Protein AF-A0A840EYE8-F1 (afdb_monomer_lite)

Foldseek 3Di:
DDDDDDDDDDDDDDDDDDDDDDDPPPPPDDDDPDDDDDDDPVVVVVVVLVVQLVLLLLLLLLLLLEPPVLLLCCLAFNHLVCVVVQHGPLLHDRPVCLCLLGPQNLSSLLVVVSNVCSSVVHRRHLVVSCVVVDCPDPSNNVSSVCSNDPDDDGDDRYNPCNLVSVLVSLVVSVVVVVVVLVVVLVVCVVDDDPVCNVVSVVVSVVVNVSSVSSSVSSNVSSVVD

pLDDT: mean 79.0, std 21.54, range [30.19, 97.88]

Radius of gyration: 27.19 Å; chains: 1; bounding box: 105×46×50 Å

InterPro domains:
  IPR016136 DNA helicase DnaB, N-terminal/DNA primase DnaG, C-terminal [G3DSA:1.10.860.10] (50-210)

Organism: NCBI:txid686429

Secondary structure (DSSP, 8-state):
---------------------------------------S-TTHHHHHHHHHHHHHHHHHHHHHT-TTHHHHHHHHH--HHHHHTTPPPTTS--GGGHHHH-SSHHHHHHHHHHHHHHHTT----HHHHHHHH-TT-TTTHHHHHHHHS--SSSPPTTSTTHHHHHHHHHHHHHHHHHHHHHHHHHHHHHHS-HHHHHHHHHHHHHHHHHHHHHHHHHHHHHTT-

Sequence (225 aa):
MFGTEQTPMVESASTTGDDTPTGIDDASVDLPDTVPADTIDDHDTTDDIDAQIRGELEFLTSLVWAPDTAAAIAALVGDHQHRAAGTAAESRIPLAHLHSFFLYAPHTTVFTTVIELVDEGSPVTPAILAARIGMTDRRLRPTLLAIAAPTGHGPLPGGADVPYLARAIVDAYYRRGYTALLSTMQHALAEADTDDLAGHWRTLTNHQQDAERRRLAIADALARL

Structure (mmCIF, N/CA/C/O backbone):
data_AF-A0A840EYE8-F1
#
_entry.id   AF-A0A840EYE8-F1
#
loop_
_atom_site.group_PDB
_at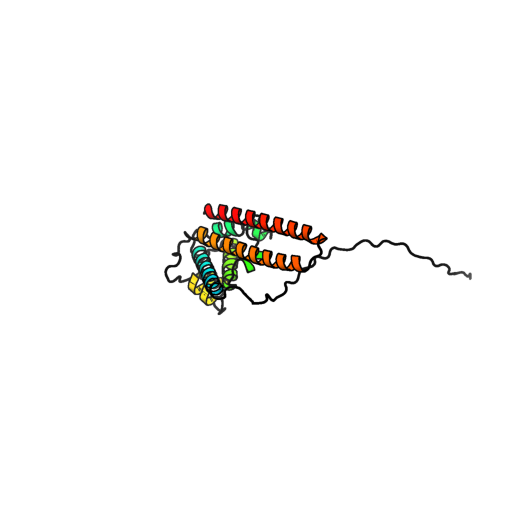om_site.id
_atom_site.type_symbol
_atom_site.label_atom_id
_atom_site.label_alt_id
_atom_site.label_comp_id
_atom_site.label_asym_id
_atom_site.label_entity_id
_atom_site.label_seq_id
_atom_site.pdbx_PDB_ins_code
_atom_site.Cartn_x
_atom_site.Cartn_y
_atom_site.Cartn_z
_atom_site.occupancy
_atom_site.B_iso_or_equiv
_atom_site.auth_seq_id
_atom_site.auth_comp_id
_atom_site.auth_asym_id
_atom_site.auth_atom_id
_atom_site.pdbx_PDB_model_num
ATOM 1 N N . MET A 1 1 ? 87.241 -25.709 17.278 1.00 39.28 1 MET A N 1
ATOM 2 C CA . MET A 1 1 ? 87.571 -26.305 15.969 1.00 39.28 1 MET A CA 1
ATOM 3 C C . MET A 1 1 ? 86.893 -25.424 14.933 1.00 39.28 1 MET A C 1
ATOM 5 O O . MET A 1 1 ? 85.675 -25.326 14.966 1.00 39.28 1 MET A O 1
ATOM 9 N N . PHE A 1 2 ? 87.677 -24.652 14.183 1.00 39.00 2 PHE A N 1
ATOM 10 C CA . PHE A 1 2 ? 87.209 -23.731 13.142 1.00 39.00 2 PHE A CA 1
ATOM 11 C C . PHE A 1 2 ? 86.946 -24.485 11.829 1.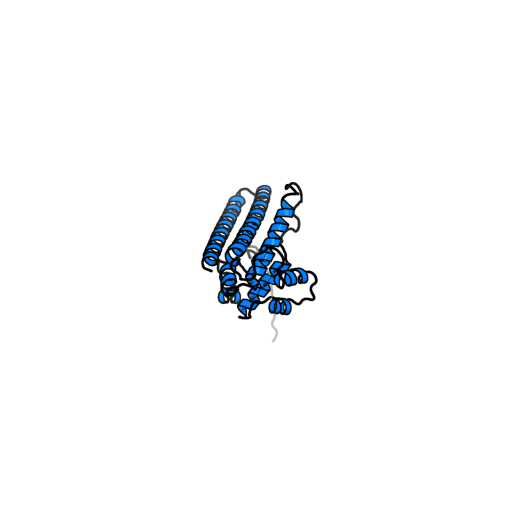00 39.00 2 PHE A C 1
ATOM 13 O O . PHE A 1 2 ? 87.679 -25.422 11.521 1.00 39.00 2 PHE A O 1
ATOM 20 N N . GLY A 1 3 ? 85.968 -24.008 11.059 1.00 35.28 3 GLY A N 1
ATOM 21 C CA . GLY A 1 3 ? 85.844 -24.177 9.604 1.00 35.28 3 GLY A CA 1
ATOM 22 C C . GLY A 1 3 ? 84.529 -23.524 9.143 1.00 35.28 3 GLY A C 1
ATOM 23 O O . GLY A 1 3 ? 83.483 -23.943 9.625 1.00 35.28 3 GLY A O 1
ATOM 24 N N . THR A 1 4 ? 84.495 -22.340 8.506 1.00 38.84 4 THR A N 1
ATOM 25 C CA . THR A 1 4 ? 84.747 -22.038 7.066 1.00 38.84 4 THR A CA 1
ATOM 26 C C . THR A 1 4 ? 83.992 -23.003 6.147 1.00 38.84 4 THR A C 1
ATOM 28 O O . THR A 1 4 ? 84.134 -24.205 6.313 1.00 38.84 4 THR A O 1
ATOM 31 N N . GLU A 1 5 ? 83.202 -22.624 5.145 1.00 36.88 5 GLU A N 1
ATOM 32 C CA . GLU A 1 5 ? 82.975 -21.387 4.386 1.00 36.88 5 GLU A CA 1
ATOM 33 C C . GLU A 1 5 ? 81.815 -21.679 3.389 1.00 36.88 5 GLU A C 1
ATOM 35 O O . GLU A 1 5 ? 81.366 -22.819 3.293 1.00 36.88 5 GLU A O 1
ATOM 40 N N . GLN A 1 6 ? 81.447 -20.667 2.590 1.00 39.66 6 GLN A N 1
ATOM 41 C CA . GLN A 1 6 ? 80.750 -20.707 1.284 1.00 39.66 6 GLN A CA 1
ATOM 42 C C . GLN A 1 6 ? 79.241 -20.422 1.230 1.00 39.66 6 GLN A C 1
ATOM 44 O O . GLN A 1 6 ? 78.388 -21.301 1.291 1.00 39.66 6 GLN A O 1
ATOM 49 N N . THR A 1 7 ? 78.954 -19.155 0.921 1.00 43.16 7 THR A N 1
ATOM 50 C CA . THR A 1 7 ? 77.926 -18.749 -0.053 1.00 43.16 7 THR A CA 1
ATOM 51 C C . THR A 1 7 ? 78.528 -18.845 -1.467 1.00 43.16 7 THR A C 1
ATOM 53 O O . THR A 1 7 ? 79.733 -18.617 -1.614 1.00 43.16 7 THR A O 1
ATOM 56 N N . PRO A 1 8 ? 77.725 -19.103 -2.518 1.00 53.53 8 PRO A N 1
ATOM 57 C CA . PRO A 1 8 ? 77.512 -18.009 -3.476 1.00 53.53 8 PRO A CA 1
ATOM 58 C C . PRO A 1 8 ? 76.088 -17.916 -4.067 1.00 53.53 8 PRO A C 1
ATOM 60 O O . PRO A 1 8 ? 75.365 -18.899 -4.197 1.00 53.53 8 PRO A O 1
ATOM 63 N N . MET A 1 9 ? 75.732 -16.685 -4.451 1.00 36.59 9 MET A N 1
ATOM 64 C CA . MET A 1 9 ? 74.683 -16.323 -5.417 1.00 36.59 9 MET A CA 1
ATOM 65 C C . MET A 1 9 ? 74.998 -16.873 -6.815 1.00 36.59 9 MET A C 1
ATOM 67 O O . MET A 1 9 ? 76.158 -16.751 -7.186 1.00 36.59 9 MET A O 1
ATOM 71 N N . VAL A 1 10 ? 73.988 -17.339 -7.572 1.00 39.38 10 VAL A N 1
ATOM 72 C CA . VAL A 1 10 ? 73.506 -16.971 -8.948 1.00 39.38 10 VAL A CA 1
ATOM 73 C C . VAL A 1 10 ? 72.147 -17.727 -9.086 1.00 39.38 10 VAL A C 1
ATOM 75 O O . VAL A 1 10 ? 72.005 -18.768 -8.459 1.00 39.38 10 VAL A O 1
ATOM 78 N N . GLU A 1 11 ? 71.043 -17.312 -9.718 1.00 34.34 11 GLU A N 1
ATOM 79 C CA . GLU A 1 11 ? 70.834 -16.845 -11.091 1.00 34.34 11 GLU A CA 1
ATOM 80 C C . GLU A 1 11 ? 69.353 -16.444 -11.288 1.00 34.34 11 GLU A C 1
ATOM 82 O O . GLU A 1 11 ? 68.450 -17.026 -10.687 1.00 34.34 11 GLU A O 1
ATOM 87 N N . SER A 1 12 ? 69.119 -15.448 -12.140 1.00 40.91 12 SER A N 1
ATOM 88 C CA . SER A 1 12 ? 67.813 -14.925 -12.559 1.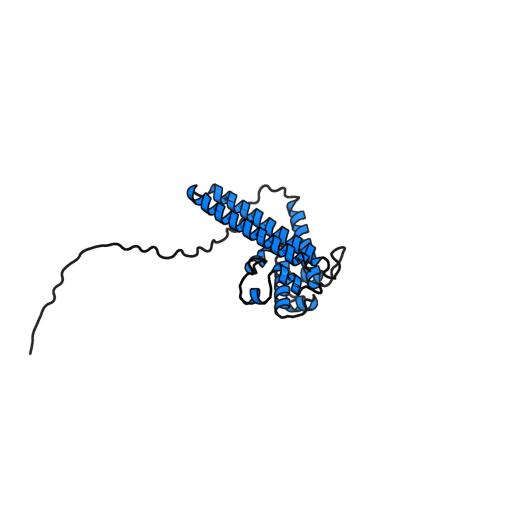00 40.91 12 SER A CA 1
ATOM 89 C C . SER A 1 12 ? 67.210 -15.717 -13.729 1.00 40.91 12 SER A C 1
ATOM 91 O O . SER A 1 12 ? 67.951 -16.050 -14.643 1.00 40.91 12 SER A O 1
ATOM 93 N N . ALA A 1 13 ? 65.879 -15.886 -13.772 1.00 34.44 13 ALA A N 1
ATOM 94 C CA . ALA A 1 13 ? 65.000 -15.840 -14.969 1.00 34.44 13 ALA A CA 1
ATOM 95 C C . ALA A 1 13 ? 63.569 -16.263 -14.554 1.00 34.44 13 ALA A C 1
ATOM 97 O O . ALA A 1 13 ? 63.388 -17.310 -13.951 1.00 34.44 13 ALA A O 1
ATOM 98 N N . SER A 1 14 ? 62.561 -15.391 -14.631 1.00 31.44 14 SER A N 1
ATOM 99 C CA . SER A 1 14 ? 61.724 -15.051 -15.799 1.00 31.44 14 SER A CA 1
ATOM 100 C C . SER A 1 14 ? 60.419 -15.869 -15.874 1.00 31.44 14 SER A C 1
ATOM 102 O O . SER A 1 14 ? 60.420 -17.041 -16.217 1.00 31.44 14 SER A O 1
ATOM 104 N N . THR A 1 15 ? 59.323 -15.165 -15.574 1.00 34.53 15 THR A N 1
ATOM 105 C CA . THR A 1 15 ? 58.018 -15.124 -16.266 1.00 34.53 15 THR A CA 1
ATOM 106 C C . THR A 1 15 ? 57.348 -16.423 -16.728 1.00 34.53 15 THR A C 1
ATOM 108 O O . THR A 1 15 ? 57.755 -17.006 -17.724 1.00 34.53 15 THR A O 1
ATOM 111 N N . THR A 1 16 ? 56.205 -16.749 -16.114 1.00 33.75 16 THR A N 1
ATOM 112 C CA . THR A 1 16 ? 54.948 -17.277 -16.710 1.00 33.75 16 THR A CA 1
ATOM 113 C C . THR A 1 16 ? 53.907 -17.136 -15.580 1.00 33.75 16 THR A C 1
ATOM 115 O O . THR A 1 16 ? 54.130 -17.679 -14.509 1.00 33.75 16 THR A O 1
ATOM 118 N N . GLY A 1 17 ? 52.914 -16.245 -15.619 1.00 38.78 17 GLY A N 1
ATOM 119 C CA . GLY A 1 17 ? 51.799 -16.234 -16.560 1.00 38.78 17 GLY A CA 1
ATOM 120 C C . GLY A 1 17 ? 50.638 -17.026 -15.948 1.00 38.78 17 GLY A C 1
ATOM 121 O O . GLY A 1 17 ? 50.494 -18.193 -16.287 1.00 38.78 17 GLY A O 1
ATOM 122 N N . ASP A 1 18 ? 49.877 -16.420 -15.030 1.00 31.56 18 ASP A N 1
ATOM 123 C CA . ASP A 1 18 ? 48.600 -16.961 -14.535 1.00 31.56 18 ASP A CA 1
ATOM 124 C C . ASP A 1 18 ? 47.723 -15.813 -13.994 1.00 31.56 18 ASP A C 1
ATOM 126 O O . ASP A 1 18 ? 47.670 -15.547 -12.795 1.00 31.56 18 ASP A O 1
ATOM 130 N N . ASP A 1 19 ? 47.102 -15.060 -14.909 1.00 36.41 19 ASP A N 1
ATOM 131 C CA . ASP A 1 19 ? 46.046 -14.100 -14.574 1.00 36.41 19 ASP A CA 1
ATOM 132 C C . ASP A 1 19 ? 44.722 -14.864 -14.464 1.00 36.41 19 ASP A C 1
ATOM 134 O O . ASP A 1 19 ? 44.027 -15.124 -15.448 1.00 36.41 19 ASP A O 1
ATOM 138 N N . THR A 1 20 ? 44.377 -15.247 -13.239 1.00 39.25 20 THR A N 1
ATOM 139 C CA . THR A 1 20 ? 43.030 -15.698 -12.885 1.00 39.25 20 THR A CA 1
ATOM 140 C C . THR A 1 20 ? 42.120 -14.463 -12.783 1.00 39.25 20 THR A C 1
ATOM 142 O O . THR A 1 20 ? 42.462 -13.542 -12.038 1.00 39.25 20 THR A O 1
ATOM 145 N N . PRO A 1 21 ? 40.963 -14.385 -13.471 1.00 38.28 21 PRO A N 1
ATOM 146 C CA . PRO A 1 21 ? 40.071 -13.244 -13.317 1.00 38.28 21 PRO A CA 1
ATOM 147 C C . PRO A 1 21 ? 39.360 -13.338 -11.964 1.00 38.28 21 PRO A C 1
ATOM 149 O O . PRO A 1 21 ? 38.464 -14.154 -11.744 1.00 38.28 21 PRO A O 1
ATOM 152 N N . THR A 1 22 ? 39.820 -12.502 -11.040 1.00 38.34 22 THR A N 1
ATOM 153 C CA . THR A 1 22 ? 39.196 -12.215 -9.751 1.00 38.34 22 THR A CA 1
ATOM 154 C C . THR A 1 22 ? 37.829 -11.570 -9.963 1.00 38.34 22 THR A C 1
ATOM 156 O O . THR A 1 22 ? 37.721 -10.624 -10.733 1.00 38.34 22 THR A O 1
ATOM 159 N N . GLY A 1 23 ? 36.826 -12.078 -9.244 1.00 30.59 23 GLY A N 1
ATOM 160 C CA . GLY A 1 23 ? 35.706 -11.313 -8.690 1.00 30.59 23 GLY A CA 1
ATOM 161 C C . GLY A 1 23 ? 34.919 -10.430 -9.655 1.00 30.59 23 GLY A C 1
ATOM 162 O O . GLY A 1 23 ? 35.293 -9.293 -9.916 1.00 30.59 23 GLY A O 1
ATOM 163 N N . ILE A 1 24 ? 33.748 -10.909 -10.079 1.00 38.00 24 ILE A N 1
ATOM 164 C CA . ILE A 1 24 ? 32.654 -10.009 -10.447 1.00 38.00 24 ILE A CA 1
ATOM 165 C C . ILE A 1 24 ? 32.221 -9.346 -9.138 1.00 38.00 24 ILE A C 1
ATOM 167 O O . ILE A 1 24 ? 31.454 -9.925 -8.368 1.00 38.00 24 ILE A O 1
ATOM 171 N N . ASP A 1 25 ? 32.814 -8.190 -8.853 1.00 34.59 25 ASP A N 1
ATOM 172 C CA . ASP A 1 25 ? 32.338 -7.290 -7.819 1.00 34.59 25 ASP A CA 1
ATOM 173 C C . ASP A 1 25 ? 30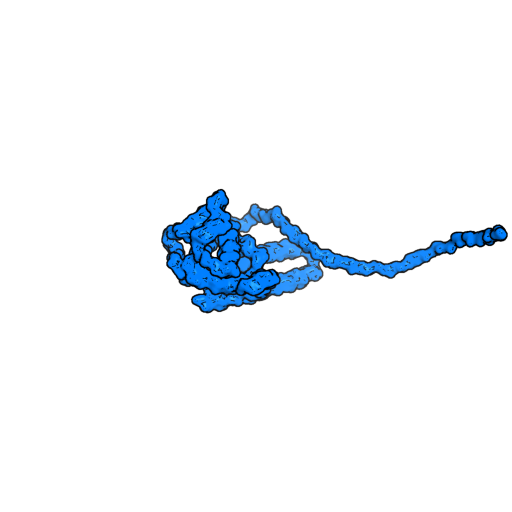.931 -6.825 -8.202 1.00 34.59 25 ASP A C 1
ATOM 175 O O . ASP A 1 25 ? 30.668 -6.347 -9.308 1.00 34.59 25 ASP A O 1
ATOM 179 N N . ASP A 1 26 ? 30.034 -7.033 -7.248 1.00 40.00 26 ASP A N 1
ATOM 180 C CA . ASP A 1 26 ? 28.665 -6.557 -7.177 1.00 40.00 26 ASP A CA 1
ATOM 181 C C . ASP A 1 26 ? 28.669 -5.023 -7.265 1.00 40.00 26 ASP A C 1
ATOM 183 O O . ASP A 1 26 ? 28.793 -4.305 -6.269 1.00 40.00 26 ASP A O 1
ATOM 187 N N . ALA A 1 27 ? 28.632 -4.506 -8.493 1.00 37.38 27 ALA A N 1
ATOM 188 C CA . ALA A 1 27 ? 28.481 -3.088 -8.750 1.00 37.38 27 ALA A CA 1
ATOM 189 C C . ALA A 1 27 ? 27.046 -2.686 -8.392 1.00 37.38 27 ALA A C 1
ATOM 191 O O . ALA A 1 27 ? 26.138 -2.709 -9.221 1.00 37.38 27 ALA A O 1
ATOM 192 N N . SER A 1 28 ? 26.869 -2.307 -7.127 1.00 36.16 28 SER A N 1
ATOM 193 C CA . SER A 1 28 ? 25.812 -1.419 -6.656 1.00 36.16 28 SER A CA 1
ATOM 194 C C . SER A 1 28 ? 25.720 -0.220 -7.605 1.00 36.16 28 SER A C 1
ATOM 196 O O . SER A 1 28 ? 26.536 0.699 -7.533 1.00 36.16 28 SER A O 1
ATOM 198 N N . VAL A 1 29 ? 24.755 -0.251 -8.523 1.00 33.34 29 VAL A N 1
ATOM 199 C CA . VAL A 1 29 ? 24.480 0.858 -9.439 1.00 33.34 29 VAL A CA 1
ATOM 200 C C . VAL A 1 29 ? 23.867 1.992 -8.624 1.00 33.34 29 VAL A C 1
ATOM 202 O O . VAL A 1 29 ? 22.727 1.909 -8.171 1.00 33.34 29 VAL A O 1
ATOM 205 N N . ASP A 1 30 ? 24.669 3.031 -8.417 1.00 30.19 30 ASP A N 1
ATOM 206 C CA . ASP A 1 30 ? 24.270 4.301 -7.822 1.00 30.19 30 ASP A CA 1
ATOM 207 C C . ASP A 1 30 ? 23.285 4.998 -8.779 1.00 30.19 30 ASP A C 1
ATOM 209 O O . ASP A 1 30 ? 23.588 5.219 -9.955 1.00 30.19 30 ASP A O 1
ATOM 213 N N . LEU A 1 31 ? 22.067 5.267 -8.304 1.00 36.28 31 LEU A N 1
ATOM 214 C CA . LEU A 1 31 ? 21.004 5.902 -9.087 1.00 36.28 31 LEU A CA 1
ATOM 215 C C . LEU A 1 31 ? 21.368 7.378 -9.333 1.00 36.28 31 LEU A C 1
ATOM 217 O O . LEU A 1 31 ? 21.550 8.109 -8.357 1.00 36.28 31 LEU A O 1
ATOM 221 N N . PRO A 1 32 ? 21.419 7.874 -10.584 1.00 33.81 32 PRO A N 1
ATOM 222 C CA . PRO A 1 32 ? 21.540 9.304 -10.815 1.00 33.81 32 PRO A CA 1
ATOM 223 C C . PRO A 1 32 ? 20.240 10.018 -10.424 1.00 33.81 32 PRO A C 1
ATOM 225 O O . PRO A 1 32 ? 19.183 9.865 -11.038 1.00 33.81 32 PRO A O 1
ATOM 228 N N . ASP A 1 33 ? 20.361 10.827 -9.378 1.00 40.25 33 ASP A N 1
ATOM 229 C CA . ASP A 1 33 ? 19.411 11.837 -8.932 1.00 40.25 33 ASP A CA 1
ATOM 230 C C . ASP A 1 33 ? 19.381 12.971 -9.969 1.00 40.25 33 ASP A C 1
ATOM 232 O O . ASP A 1 33 ? 20.193 13.887 -9.887 1.00 40.25 33 ASP A O 1
ATOM 236 N N . THR A 1 34 ? 18.572 12.850 -11.032 1.00 35.72 34 THR A N 1
ATOM 237 C CA . THR A 1 34 ? 17.920 13.953 -11.785 1.00 35.72 34 THR A CA 1
ATOM 238 C C . THR A 1 34 ? 17.317 13.465 -13.109 1.00 35.72 34 THR A C 1
ATOM 240 O O . THR A 1 34 ? 18.015 13.000 -14.005 1.00 35.72 34 THR A O 1
ATOM 243 N N . VAL A 1 35 ? 16.002 13.648 -13.268 1.00 36.75 35 VAL A N 1
ATOM 244 C CA . VAL A 1 35 ? 15.304 13.558 -14.563 1.00 36.75 35 VAL A CA 1
ATOM 245 C C . VAL A 1 35 ? 15.201 14.979 -15.143 1.00 36.75 35 VAL A C 1
ATOM 247 O O . VAL A 1 35 ? 14.789 15.880 -14.405 1.00 36.75 35 VAL A O 1
ATOM 250 N N . PRO A 1 36 ? 15.543 15.232 -16.423 1.00 34.88 36 PRO A N 1
ATOM 251 C CA . PRO A 1 36 ? 15.299 16.525 -17.049 1.00 34.88 36 PRO A CA 1
ATOM 252 C C . PRO A 1 36 ? 13.795 16.727 -17.245 1.00 34.88 36 PRO A C 1
ATOM 254 O O . PRO A 1 36 ? 13.130 15.949 -17.927 1.00 34.88 36 PRO A O 1
ATOM 257 N N . ALA A 1 37 ? 13.275 17.793 -16.644 1.00 44.94 37 ALA A N 1
ATOM 258 C CA . ALA A 1 37 ? 11.937 18.293 -16.893 1.00 44.94 37 ALA A CA 1
ATOM 259 C C . ALA A 1 37 ? 11.907 18.984 -18.258 1.00 44.94 37 ALA A C 1
ATOM 261 O O . ALA A 1 37 ? 12.260 20.156 -18.346 1.00 44.94 37 ALA A O 1
ATOM 262 N N . ASP A 1 38 ? 11.502 18.284 -19.317 1.00 38.03 38 ASP A N 1
ATOM 263 C CA . ASP A 1 38 ? 10.785 18.978 -20.382 1.00 38.03 38 ASP A CA 1
ATOM 264 C C . ASP A 1 38 ? 9.918 18.042 -21.233 1.00 38.03 38 ASP A C 1
ATOM 266 O O . ASP A 1 38 ? 10.365 17.004 -21.718 1.00 38.03 38 ASP A O 1
ATOM 270 N N . THR A 1 39 ? 8.688 18.502 -21.464 1.00 41.44 39 THR A N 1
ATOM 271 C CA . THR A 1 39 ? 7.645 17.974 -22.363 1.00 41.44 39 THR A CA 1
ATOM 272 C C . THR A 1 39 ? 6.853 16.730 -21.915 1.00 41.44 39 THR A C 1
ATOM 274 O O . THR A 1 39 ? 6.810 15.709 -22.601 1.00 41.44 39 THR A O 1
ATOM 277 N N . ILE A 1 40 ? 6.105 16.859 -20.817 1.00 43.47 40 ILE A N 1
ATOM 278 C CA . ILE A 1 40 ? 4.830 16.145 -20.607 1.00 43.47 40 ILE A CA 1
ATOM 279 C C . ILE A 1 40 ? 3.773 17.227 -20.350 1.00 43.47 40 ILE A C 1
ATOM 281 O O . ILE A 1 40 ? 4.085 18.223 -19.708 1.00 43.47 40 ILE A O 1
ATOM 285 N N . ASP A 1 41 ? 2.572 17.071 -20.907 1.00 39.03 41 ASP A N 1
ATOM 286 C CA . ASP A 1 41 ? 1.423 17.967 -20.720 1.00 39.03 41 ASP A CA 1
ATOM 287 C C . ASP A 1 41 ? 1.202 18.265 -19.220 1.00 39.03 41 ASP A C 1
ATOM 289 O O . ASP A 1 41 ? 0.737 17.419 -18.458 1.00 39.03 41 ASP A O 1
ATOM 293 N N . ASP A 1 42 ? 1.642 19.444 -18.774 1.00 46.00 42 ASP A N 1
ATOM 294 C CA . ASP A 1 42 ? 1.942 19.751 -17.363 1.00 46.00 42 ASP A CA 1
ATOM 295 C C . ASP A 1 42 ? 0.676 19.986 -16.510 1.00 46.00 42 ASP A C 1
ATOM 297 O O . ASP A 1 42 ? 0.733 20.112 -15.287 1.00 46.00 42 ASP A O 1
ATOM 301 N N . HIS A 1 43 ? -0.500 20.041 -17.149 1.00 41.59 43 HIS A N 1
ATOM 302 C CA . HIS A 1 43 ? -1.785 20.204 -16.463 1.00 41.59 43 HIS A CA 1
ATOM 303 C C . HIS A 1 43 ? -2.489 18.890 -16.108 1.00 41.59 43 HIS A C 1
ATOM 305 O O . HIS A 1 43 ? -3.263 18.895 -15.157 1.00 41.59 43 HIS A O 1
ATOM 311 N N . ASP A 1 44 ? -2.192 17.775 -16.782 1.00 52.44 44 ASP A N 1
ATOM 312 C CA . ASP A 1 44 ? -2.824 16.471 -16.496 1.00 52.44 44 ASP A CA 1
ATOM 313 C C . ASP A 1 44 ? -2.040 15.678 -15.425 1.00 52.44 44 ASP A C 1
ATOM 315 O O . ASP A 1 44 ? -2.586 14.870 -14.680 1.00 52.44 44 ASP A O 1
ATOM 319 N N . THR A 1 45 ? -0.740 15.956 -15.272 1.00 67.12 45 THR A N 1
ATOM 320 C CA . THR A 1 45 ? 0.160 15.208 -14.375 1.00 67.12 45 THR A CA 1
ATOM 321 C C . THR A 1 45 ? -0.043 15.521 -12.893 1.00 67.12 45 THR A C 1
ATOM 323 O O . THR A 1 45 ? 0.073 14.624 -12.056 1.00 67.12 45 THR A O 1
ATOM 326 N N . THR A 1 46 ? -0.336 16.777 -12.542 1.00 73.38 46 THR A N 1
ATOM 327 C CA . THR A 1 46 ? -0.501 17.187 -11.135 1.00 73.38 46 THR A CA 1
ATOM 328 C C . THR A 1 46 ? -1.827 16.682 -10.567 1.00 73.38 46 THR A C 1
ATOM 330 O O . THR A 1 46 ? -1.850 16.145 -9.459 1.00 73.38 46 THR A O 1
ATOM 333 N N . ASP A 1 47 ? -2.907 16.765 -11.349 1.00 83.31 47 ASP A N 1
ATOM 334 C CA . ASP A 1 47 ? -4.222 16.246 -10.960 1.00 83.31 47 ASP A CA 1
ATOM 335 C C . ASP A 1 47 ? -4.201 14.715 -10.809 1.00 83.31 47 ASP A C 1
ATOM 337 O O . ASP A 1 47 ? -4.779 14.181 -9.857 1.00 83.31 47 ASP A O 1
ATOM 341 N N . ASP A 1 48 ? -3.465 14.007 -11.673 1.00 86.06 48 ASP A N 1
ATOM 342 C CA . ASP A 1 48 ? -3.246 12.561 -11.567 1.00 86.06 48 ASP A CA 1
ATOM 343 C C . ASP A 1 48 ? -2.442 12.172 -10.316 1.00 86.06 48 ASP A C 1
ATOM 345 O O . ASP A 1 48 ? -2.780 11.198 -9.631 1.00 86.06 48 ASP A O 1
ATOM 349 N N . ILE A 1 49 ? -1.392 12.933 -9.977 1.00 89.25 49 ILE A N 1
ATOM 350 C CA . ILE A 1 49 ? -0.609 12.717 -8.751 1.00 89.25 49 ILE A CA 1
ATOM 351 C C . ILE A 1 49 ? -1.488 12.943 -7.518 1.00 89.25 49 ILE A C 1
ATOM 353 O O . ILE A 1 49 ? -1.509 12.099 -6.619 1.00 89.25 49 ILE A O 1
ATOM 357 N N . ASP A 1 50 ? -2.251 14.033 -7.479 1.00 91.62 50 ASP A N 1
ATOM 358 C CA . ASP A 1 50 ? -3.142 14.341 -6.360 1.00 91.62 50 ASP A CA 1
ATOM 359 C C . ASP A 1 50 ? -4.267 13.306 -6.218 1.00 91.62 50 ASP A C 1
ATOM 361 O O . ASP A 1 50 ? -4.617 12.909 -5.099 1.00 91.62 50 ASP A O 1
ATOM 365 N N . ALA A 1 51 ? -4.818 12.821 -7.334 1.00 91.12 51 ALA A N 1
ATOM 366 C CA . ALA A 1 51 ? -5.798 11.740 -7.344 1.00 91.12 51 ALA A CA 1
ATOM 367 C C . ALA A 1 51 ? -5.199 10.429 -6.814 1.00 91.12 51 ALA A C 1
ATOM 369 O O . ALA A 1 51 ? -5.827 9.754 -5.993 1.00 91.12 51 ALA A O 1
ATOM 370 N N . GLN A 1 52 ? -3.972 10.092 -7.214 1.00 92.88 52 GLN A N 1
ATOM 371 C CA . GLN A 1 52 ? -3.265 8.912 -6.724 1.00 92.88 52 GLN A CA 1
ATOM 372 C C . GLN A 1 52 ? -2.968 9.014 -5.222 1.00 92.88 52 GLN A C 1
ATOM 374 O O . GLN A 1 52 ? -3.246 8.069 -4.485 1.00 92.88 52 GLN A O 1
ATOM 379 N N . ILE A 1 53 ? -2.462 10.154 -4.739 1.00 94.62 53 ILE A N 1
ATOM 380 C CA . ILE A 1 53 ? -2.199 10.382 -3.308 1.00 94.62 53 ILE A CA 1
ATOM 381 C C . ILE A 1 53 ? -3.499 10.275 -2.501 1.00 94.62 53 ILE A C 1
ATOM 383 O O . ILE A 1 53 ? -3.516 9.687 -1.417 1.00 94.62 53 ILE A O 1
ATOM 387 N N . ARG A 1 54 ? -4.613 10.790 -3.029 1.00 93.19 54 ARG A N 1
ATOM 388 C CA . ARG A 1 54 ? -5.930 10.623 -2.405 1.00 93.19 54 ARG A CA 1
ATOM 389 C C . ARG A 1 54 ? -6.337 9.151 -2.335 1.00 93.19 54 ARG A C 1
ATOM 391 O O . ARG A 1 54 ? -6.723 8.695 -1.262 1.00 93.19 54 ARG A O 1
ATOM 398 N N . GLY A 1 55 ? -6.181 8.403 -3.427 1.00 93.56 55 GLY A N 1
ATOM 399 C CA . GLY A 1 55 ? -6.464 6.966 -3.468 1.00 93.56 55 GLY A CA 1
ATOM 400 C C . GLY A 1 55 ? -5.614 6.155 -2.483 1.00 93.56 55 GLY A C 1
ATOM 401 O O . GLY A 1 55 ? -6.109 5.223 -1.852 1.00 93.56 55 GLY A O 1
ATOM 402 N N . GLU A 1 56 ? -4.351 6.536 -2.277 1.00 96.00 56 GLU A N 1
ATOM 403 C CA . GLU A 1 56 ? -3.486 5.928 -1.260 1.00 96.00 56 GLU A CA 1
ATOM 404 C C . GLU A 1 56 ? -4.018 6.151 0.160 1.00 96.00 56 GLU A C 1
ATOM 406 O O . GLU A 1 56 ? -4.056 5.217 0.963 1.00 96.00 56 GLU A O 1
ATOM 411 N N . LEU A 1 57 ? -4.468 7.368 0.470 1.00 94.81 57 LEU A N 1
ATOM 412 C CA . LEU A 1 57 ? -5.057 7.679 1.770 1.00 94.81 57 LEU A CA 1
ATOM 413 C C . LEU A 1 57 ? -6.375 6.925 1.992 1.00 94.81 57 LEU A C 1
ATOM 415 O O . LEU A 1 57 ? -6.617 6.413 3.087 1.00 94.81 57 LEU A O 1
ATOM 419 N N . GLU A 1 58 ? -7.216 6.835 0.963 1.00 93.94 58 GLU A N 1
ATOM 420 C CA . GLU A 1 58 ? -8.465 6.069 0.988 1.00 93.94 58 GLU A CA 1
ATOM 421 C C . GLU A 1 58 ? -8.200 4.582 1.236 1.00 93.94 58 GLU A C 1
ATOM 423 O O . GLU A 1 58 ? -8.841 3.976 2.099 1.00 93.94 58 GLU A O 1
ATOM 428 N N . PHE A 1 59 ? -7.202 4.010 0.553 1.00 95.31 59 PHE A N 1
ATOM 429 C CA . PHE A 1 59 ? -6.745 2.643 0.786 1.00 95.31 59 PHE A CA 1
ATOM 430 C C . PHE A 1 59 ? -6.302 2.435 2.237 1.00 95.31 59 PHE A C 1
ATOM 432 O O . PHE A 1 59 ? -6.802 1.528 2.901 1.00 95.31 59 PHE A O 1
ATOM 439 N N . LEU A 1 60 ? -5.399 3.277 2.751 1.00 95.81 60 LEU A N 1
ATOM 440 C CA . LEU A 1 60 ? -4.888 3.147 4.118 1.00 95.81 60 LEU A CA 1
ATOM 441 C C . LEU A 1 60 ? -5.988 3.308 5.165 1.00 95.81 60 LEU A C 1
ATOM 443 O O . LEU A 1 60 ? -6.017 2.572 6.149 1.00 95.81 60 LEU A O 1
ATOM 447 N N . THR A 1 61 ? -6.914 4.237 4.940 1.00 94.19 61 THR A N 1
ATOM 448 C CA . THR A 1 61 ? -8.080 4.420 5.805 1.00 94.19 61 THR A CA 1
ATOM 449 C C . THR A 1 61 ? -8.930 3.154 5.813 1.00 94.19 61 THR A C 1
ATOM 451 O O . THR A 1 61 ? -9.192 2.600 6.877 1.00 94.19 61 THR A O 1
ATOM 454 N N . SER A 1 62 ? -9.307 2.646 4.638 1.00 93.69 62 SER A N 1
ATOM 455 C CA . SER A 1 62 ? -10.111 1.426 4.521 1.00 93.69 62 SER A CA 1
ATOM 456 C C . SER A 1 62 ? -9.418 0.227 5.181 1.00 93.69 62 SER A C 1
ATOM 458 O O . SER A 1 62 ? -10.042 -0.501 5.949 1.00 93.69 62 SER A O 1
ATOM 460 N N . LEU A 1 63 ? -8.105 0.084 4.977 1.00 95.44 63 LEU A N 1
ATOM 461 C CA . LEU A 1 63 ? -7.282 -0.985 5.541 1.00 95.44 63 LEU A CA 1
ATOM 462 C C . LEU A 1 63 ? -7.223 -0.954 7.074 1.00 95.44 63 LEU A C 1
ATOM 464 O O . LEU A 1 63 ? -7.319 -2.005 7.705 1.00 95.44 63 LEU A O 1
ATOM 468 N N . VAL A 1 64 ? -7.056 0.228 7.675 1.00 95.31 64 VAL A N 1
ATOM 469 C CA . VAL A 1 64 ? -6.972 0.396 9.138 1.00 95.31 64 VAL A CA 1
ATOM 470 C C . VAL A 1 64 ? -8.313 0.128 9.822 1.00 95.31 64 VAL A C 1
ATOM 472 O O . VAL A 1 64 ? -8.339 -0.297 10.972 1.00 95.31 64 VAL A O 1
ATOM 475 N N . TRP A 1 65 ? -9.425 0.370 9.129 1.00 92.56 65 TRP A N 1
ATOM 476 C CA . TRP A 1 65 ? -10.773 0.121 9.646 1.00 92.56 65 TRP A CA 1
ATOM 477 C C . TRP A 1 65 ? -11.341 -1.250 9.244 1.00 92.56 65 TRP A C 1
ATOM 479 O O . TRP A 1 65 ? -12.476 -1.564 9.610 1.00 92.56 65 TRP A O 1
ATOM 489 N N . ALA A 1 66 ? -10.592 -2.060 8.493 1.00 92.00 66 ALA A N 1
ATOM 490 C CA . ALA A 1 66 ? -11.040 -3.371 8.047 1.00 92.00 66 ALA A CA 1
ATOM 491 C C . ALA A 1 66 ? -10.971 -4.416 9.175 1.00 92.00 66 ALA A C 1
ATOM 493 O O . ALA A 1 66 ? -10.009 -4.434 9.941 1.00 92.00 66 ALA A O 1
ATOM 494 N N . PRO A 1 67 ? -11.941 -5.342 9.263 1.00 89.38 67 PRO A N 1
ATOM 495 C CA . PRO A 1 67 ? -11.838 -6.477 10.180 1.00 89.38 67 PRO A CA 1
ATOM 496 C C . PRO A 1 67 ? -10.739 -7.468 9.756 1.00 89.38 67 PRO A C 1
ATOM 498 O O . PRO A 1 67 ? -10.090 -8.069 10.609 1.00 89.38 67 PRO A O 1
ATOM 501 N N . ASP A 1 68 ? -10.486 -7.587 8.450 1.00 90.88 68 ASP A N 1
ATOM 502 C CA . ASP A 1 68 ? -9.579 -8.579 7.862 1.00 90.88 68 ASP A CA 1
ATOM 503 C C . ASP A 1 68 ? -8.236 -7.975 7.412 1.00 90.88 68 ASP A C 1
ATOM 505 O O . ASP A 1 68 ? -7.607 -8.445 6.460 1.00 90.88 68 ASP A O 1
ATOM 509 N N . THR A 1 69 ? -7.752 -6.933 8.104 1.00 94.88 69 THR A N 1
ATOM 510 C CA . THR A 1 69 ? -6.480 -6.253 7.787 1.00 94.88 69 THR A CA 1
ATOM 511 C C . THR A 1 69 ? -5.318 -7.235 7.629 1.00 94.88 69 THR A C 1
ATOM 513 O O . THR A 1 69 ? -4.527 -7.109 6.696 1.00 94.88 69 THR A O 1
ATOM 516 N N . ALA A 1 70 ? -5.225 -8.255 8.489 1.00 95.50 70 ALA A N 1
ATOM 517 C CA . ALA A 1 70 ? -4.162 -9.256 8.417 1.00 95.50 70 ALA A CA 1
ATOM 518 C C . ALA A 1 70 ? -4.196 -10.067 7.110 1.00 95.50 70 ALA A C 1
ATOM 520 O O . ALA A 1 70 ? -3.147 -10.332 6.522 1.00 95.50 70 ALA A O 1
ATOM 521 N N . ALA A 1 71 ? -5.390 -10.419 6.623 1.00 95.25 71 ALA A N 1
ATOM 522 C CA . ALA A 1 71 ? -5.556 -11.142 5.367 1.00 95.25 71 ALA A CA 1
ATOM 523 C C . ALA A 1 71 ? -5.221 -10.252 4.157 1.00 95.25 71 ALA A C 1
ATOM 525 O O . ALA A 1 71 ? -4.556 -10.706 3.226 1.00 95.25 71 ALA A O 1
ATOM 526 N N . ALA A 1 72 ? -5.585 -8.967 4.204 1.00 95.56 72 ALA A N 1
ATOM 527 C CA . ALA A 1 72 ? -5.197 -7.991 3.186 1.00 95.56 72 ALA A CA 1
ATOM 528 C C . ALA A 1 72 ? -3.674 -7.777 3.126 1.00 95.56 72 ALA A C 1
ATOM 530 O O . ALA A 1 72 ? -3.084 -7.808 2.044 1.00 95.56 72 ALA A O 1
ATOM 531 N N . ILE A 1 73 ? -3.010 -7.645 4.280 1.00 96.69 73 ILE A N 1
ATOM 532 C CA . ILE A 1 73 ? -1.543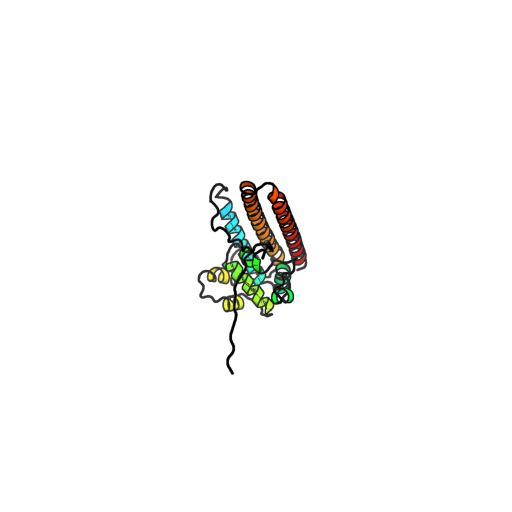 -7.605 4.358 1.00 96.69 73 ILE A CA 1
ATOM 533 C C . ILE A 1 73 ? -0.941 -8.900 3.799 1.00 96.69 73 ILE A C 1
ATOM 535 O O . ILE A 1 73 ? -0.003 -8.844 3.002 1.00 96.69 73 ILE A O 1
ATOM 539 N N . ALA A 1 74 ? -1.521 -10.059 4.125 1.00 95.38 74 ALA A N 1
ATOM 540 C CA . ALA A 1 74 ? -1.063 -11.342 3.599 1.00 95.38 74 ALA A CA 1
ATOM 541 C C . ALA A 1 74 ? -1.166 -11.455 2.068 1.00 95.38 74 ALA A C 1
ATOM 543 O O . ALA A 1 74 ? -0.271 -11.991 1.401 1.00 95.38 74 ALA A O 1
ATOM 544 N N . ALA A 1 75 ? -2.240 -10.913 1.496 1.00 95.81 75 ALA A N 1
ATOM 545 C CA . ALA A 1 75 ? -2.450 -10.861 0.056 1.00 95.81 75 ALA A CA 1
ATOM 546 C C . ALA A 1 75 ? -1.446 -9.940 -0.658 1.00 95.81 75 ALA A C 1
ATOM 548 O O . ALA A 1 75 ? -1.032 -10.252 -1.774 1.00 95.81 75 ALA A O 1
ATOM 549 N N . LEU A 1 76 ? -1.026 -8.841 -0.022 1.00 96.06 76 LEU A N 1
ATOM 550 C CA . LEU A 1 76 ? -0.121 -7.852 -0.616 1.00 96.06 76 LEU A CA 1
ATOM 551 C C . LEU A 1 76 ? 1.358 -8.225 -0.472 1.00 96.06 76 LEU A C 1
ATOM 553 O O . LEU A 1 76 ? 2.092 -8.239 -1.460 1.00 96.06 76 LEU A O 1
ATOM 557 N N . VAL A 1 77 ? 1.796 -8.540 0.747 1.00 95.31 77 VAL A N 1
ATOM 558 C CA . VAL A 1 77 ? 3.222 -8.668 1.109 1.00 95.31 77 VAL A CA 1
ATOM 559 C C . VAL A 1 77 ? 3.587 -10.050 1.674 1.00 95.31 77 VAL A C 1
ATOM 561 O O . VAL A 1 77 ? 4.684 -10.237 2.193 1.00 95.31 77 VAL A O 1
ATOM 564 N N . GLY A 1 78 ? 2.693 -11.039 1.559 1.00 93.19 78 GLY A N 1
ATOM 565 C CA . GLY A 1 78 ? 2.925 -12.421 2.011 1.00 93.19 78 GLY A CA 1
ATOM 566 C C . GLY A 1 78 ? 2.565 -12.647 3.475 1.00 93.19 78 GLY A C 1
ATOM 567 O O . GLY A 1 78 ? 2.098 -11.738 4.140 1.00 93.19 78 GLY A O 1
ATOM 568 N N . ASP A 1 79 ? 2.723 -13.855 4.003 1.00 91.25 79 ASP A N 1
ATOM 569 C CA . ASP A 1 79 ? 2.463 -14.101 5.429 1.00 91.25 79 ASP A CA 1
ATOM 570 C C . ASP A 1 79 ? 3.625 -13.625 6.328 1.00 91.25 79 ASP A C 1
ATOM 572 O O . ASP A 1 79 ? 4.697 -13.231 5.860 1.00 91.25 79 ASP A O 1
ATOM 576 N N . HIS A 1 80 ? 3.394 -13.662 7.642 1.00 90.38 80 HIS A N 1
ATOM 577 C CA . HIS A 1 80 ? 4.391 -13.297 8.648 1.00 90.38 80 HIS A CA 1
ATOM 578 C C . HIS A 1 80 ? 5.676 -14.135 8.548 1.00 90.38 80 HIS A C 1
ATOM 580 O O . HIS A 1 80 ? 6.769 -13.606 8.726 1.00 90.38 80 HIS A O 1
ATOM 586 N N . GLN A 1 81 ? 5.568 -15.432 8.240 1.00 87.06 81 GLN A N 1
ATOM 587 C CA . GLN A 1 81 ? 6.722 -16.334 8.215 1.00 87.06 81 GLN A CA 1
ATOM 588 C C . GLN A 1 81 ? 7.693 -15.957 7.096 1.00 87.06 81 GLN A C 1
ATOM 590 O O . GLN A 1 81 ? 8.898 -15.880 7.332 1.00 87.06 81 GLN A O 1
ATOM 595 N N . HIS A 1 82 ? 7.170 -15.656 5.906 1.00 85.50 82 HIS A N 1
ATOM 596 C CA . HIS A 1 82 ? 7.981 -15.204 4.778 1.00 85.50 82 HIS A CA 1
ATOM 597 C C . HIS A 1 82 ? 8.654 -13.858 5.077 1.00 85.50 82 HIS A C 1
ATOM 599 O O . HIS A 1 82 ? 9.855 -13.707 4.839 1.00 85.50 82 HIS A O 1
ATOM 605 N N . ARG A 1 83 ? 7.920 -12.901 5.666 1.00 88.44 83 ARG A N 1
ATOM 606 C CA . ARG A 1 83 ? 8.481 -11.599 6.064 1.00 88.44 83 ARG A CA 1
ATOM 607 C C . ARG A 1 83 ? 9.578 -11.726 7.121 1.00 88.44 83 ARG A C 1
ATOM 609 O O . ARG A 1 83 ? 10.642 -11.138 6.953 1.00 88.44 83 ARG A O 1
ATOM 616 N N . ALA A 1 84 ? 9.348 -12.511 8.173 1.00 85.75 84 ALA A N 1
ATOM 617 C CA . ALA A 1 84 ? 10.295 -12.704 9.272 1.00 85.75 84 ALA A CA 1
ATOM 618 C C . ALA A 1 84 ? 11.585 -13.410 8.824 1.00 85.75 84 ALA A C 1
ATOM 620 O O . ALA A 1 84 ? 12.664 -13.113 9.331 1.00 85.75 84 ALA A O 1
ATOM 621 N N . ALA A 1 85 ? 11.485 -14.317 7.849 1.00 83.81 85 ALA A N 1
ATOM 622 C CA . ALA A 1 85 ? 12.638 -14.977 7.244 1.00 83.81 85 ALA A CA 1
ATOM 623 C C . ALA A 1 85 ? 13.424 -14.072 6.273 1.00 83.81 85 ALA A C 1
ATOM 625 O O . ALA A 1 85 ? 14.457 -14.492 5.755 1.00 83.81 85 ALA A O 1
ATOM 626 N N . GLY A 1 86 ? 12.942 -12.855 5.987 1.00 75.50 86 GLY A N 1
ATOM 627 C CA . GLY A 1 86 ? 13.528 -11.975 4.974 1.00 75.50 86 GLY A CA 1
ATOM 628 C C . GLY A 1 86 ? 13.380 -12.510 3.546 1.00 75.50 86 GLY A C 1
ATOM 629 O O . GLY A 1 86 ? 14.029 -12.018 2.626 1.00 75.50 86 GLY A O 1
ATOM 630 N N . THR A 1 87 ? 12.531 -13.519 3.342 1.00 74.31 87 THR A N 1
ATOM 631 C CA . THR A 1 87 ? 12.284 -14.127 2.036 1.00 74.31 87 THR A CA 1
ATOM 632 C C . THR A 1 87 ? 11.055 -13.488 1.411 1.00 74.31 87 THR A C 1
ATOM 634 O O . THR A 1 87 ? 9.946 -13.619 1.929 1.00 74.31 87 THR A O 1
ATOM 637 N N . ALA A 1 88 ? 11.217 -12.812 0.276 1.00 66.69 88 ALA A N 1
ATOM 638 C CA . ALA A 1 88 ? 10.062 -12.355 -0.483 1.00 66.69 88 ALA A CA 1
ATOM 639 C C . ALA A 1 88 ? 9.350 -13.574 -1.083 1.00 66.69 88 ALA A C 1
ATOM 641 O O . ALA A 1 88 ? 9.940 -14.312 -1.872 1.00 66.69 88 ALA A O 1
ATOM 642 N N . ALA A 1 89 ? 8.076 -13.782 -0.741 1.00 79.12 89 ALA A N 1
ATOM 643 C CA . ALA A 1 89 ? 7.244 -14.684 -1.526 1.00 79.12 89 ALA A CA 1
ATOM 644 C C . ALA A 1 89 ? 7.207 -14.135 -2.960 1.00 79.12 89 ALA A C 1
ATOM 646 O O . ALA A 1 89 ? 6.776 -13.003 -3.171 1.00 79.12 89 ALA A O 1
ATOM 647 N N . GLU A 1 90 ? 7.672 -14.910 -3.944 1.00 81.44 90 GLU A N 1
ATOM 648 C CA . GLU A 1 90 ? 7.854 -14.434 -5.327 1.00 81.44 90 GLU A CA 1
ATOM 649 C C . GLU A 1 90 ? 6.581 -13.799 -5.915 1.00 81.44 90 GLU A C 1
ATOM 651 O O . GLU A 1 90 ? 6.649 -12.876 -6.729 1.00 81.44 90 GLU A O 1
ATOM 656 N N . SER A 1 91 ? 5.418 -14.259 -5.446 1.00 89.38 91 SER A N 1
ATOM 657 C CA . SER A 1 91 ? 4.071 -13.829 -5.821 1.00 89.38 91 SER A CA 1
ATOM 658 C C . SER A 1 91 ? 3.523 -12.631 -5.026 1.00 89.38 91 SER A C 1
ATOM 660 O O . SER A 1 91 ? 2.333 -12.324 -5.136 1.00 89.38 91 SER A O 1
ATOM 662 N N . ARG A 1 92 ? 4.345 -11.950 -4.219 1.00 93.38 92 ARG A N 1
ATOM 663 C CA . ARG A 1 92 ? 3.963 -10.823 -3.348 1.00 93.38 92 ARG A CA 1
ATOM 664 C C . ARG A 1 92 ? 4.936 -9.662 -3.474 1.00 93.38 92 ARG A C 1
ATOM 666 O O . ARG A 1 92 ? 6.051 -9.837 -3.958 1.00 93.38 92 ARG A O 1
ATOM 673 N N . ILE A 1 93 ? 4.507 -8.471 -3.058 1.00 91.69 93 ILE A N 1
ATOM 674 C CA . ILE A 1 93 ? 5.345 -7.269 -3.102 1.00 91.69 93 ILE A CA 1
ATOM 675 C C . ILE A 1 93 ? 6.528 -7.453 -2.141 1.00 91.69 93 ILE A C 1
ATOM 677 O O . ILE A 1 93 ? 6.301 -7.676 -0.949 1.00 91.69 93 ILE A O 1
ATOM 681 N N . PRO A 1 94 ? 7.780 -7.352 -2.622 1.00 89.94 94 PRO A N 1
ATOM 682 C CA . PRO A 1 94 ? 8.945 -7.412 -1.750 1.00 89.94 94 PRO A CA 1
ATOM 683 C C . PRO A 1 94 ? 8.958 -6.238 -0.769 1.00 89.94 94 PRO A C 1
ATOM 685 O O . PRO A 1 94 ? 8.744 -5.094 -1.173 1.00 89.94 94 PRO A O 1
ATOM 688 N N . LEU A 1 95 ? 9.292 -6.489 0.501 1.00 89.38 95 LEU A N 1
ATOM 689 C CA . LEU A 1 95 ? 9.373 -5.424 1.513 1.00 89.38 95 LEU A CA 1
ATOM 690 C C . LEU A 1 95 ? 10.388 -4.332 1.140 1.00 89.38 95 LEU A C 1
ATOM 692 O O . LEU A 1 95 ? 10.165 -3.154 1.408 1.00 89.38 95 LEU A O 1
ATOM 696 N N . ALA A 1 96 ? 11.463 -4.715 0.445 1.00 87.81 96 ALA A N 1
ATOM 697 C CA . ALA A 1 96 ? 12.458 -3.784 -0.076 1.00 87.81 96 ALA A CA 1
ATOM 698 C C . ALA A 1 96 ? 11.853 -2.724 -1.015 1.00 87.81 96 ALA A C 1
ATOM 700 O O . ALA A 1 96 ? 12.398 -1.633 -1.128 1.00 87.81 96 ALA A O 1
ATOM 701 N N . HIS A 1 97 ? 10.718 -3.007 -1.662 1.00 89.00 97 HIS A N 1
ATOM 702 C CA . HIS A 1 97 ? 10.083 -2.116 -2.637 1.00 89.00 97 HIS A CA 1
ATOM 703 C C . HIS A 1 97 ? 8.984 -1.231 -2.031 1.00 89.00 97 HIS A C 1
ATOM 705 O O . HIS A 1 97 ? 8.377 -0.438 -2.752 1.00 89.00 97 HIS A O 1
ATOM 711 N N . LEU A 1 98 ? 8.712 -1.331 -0.723 1.00 89.44 98 LEU A N 1
ATOM 712 C CA . LEU A 1 98 ? 7.633 -0.562 -0.089 1.00 89.44 98 LEU A CA 1
ATOM 713 C C . LEU A 1 98 ? 7.823 0.950 -0.216 1.00 89.44 98 LEU A C 1
ATOM 715 O O . LEU A 1 98 ? 6.842 1.681 -0.321 1.00 89.44 98 LEU A O 1
ATOM 719 N N . HIS A 1 99 ? 9.070 1.417 -0.280 1.00 88.38 99 HIS A N 1
ATOM 720 C CA . HIS A 1 99 ? 9.380 2.832 -0.466 1.00 88.38 99 HIS A CA 1
ATOM 721 C C . HIS A 1 99 ? 8.878 3.396 -1.806 1.00 88.38 99 HIS A C 1
ATOM 723 O O . HIS A 1 99 ? 8.574 4.581 -1.867 1.00 88.38 99 HIS A O 1
ATOM 729 N N . SER A 1 100 ? 8.742 2.566 -2.847 1.00 90.44 100 SER A N 1
ATOM 730 C CA . SER A 1 100 ? 8.198 2.961 -4.159 1.00 90.44 100 SER A CA 1
ATOM 731 C C . SER A 1 100 ? 6.725 2.574 -4.347 1.00 90.44 100 SER A C 1
ATOM 733 O O . SER A 1 100 ? 6.107 2.927 -5.360 1.00 90.44 100 SER A O 1
ATOM 735 N N . PHE A 1 101 ? 6.159 1.807 -3.408 1.00 94.19 101 PHE A N 1
ATOM 736 C CA . PHE A 1 101 ? 4.779 1.328 -3.489 1.00 94.19 101 PHE A CA 1
ATOM 737 C C . PHE A 1 101 ? 3.769 2.476 -3.361 1.00 94.19 101 PHE A C 1
ATOM 739 O O . PHE A 1 101 ? 2.794 2.520 -4.113 1.00 94.19 101 PHE A O 1
ATOM 746 N N . PHE A 1 102 ? 4.066 3.453 -2.504 1.00 95.69 102 PHE A N 1
ATOM 747 C CA . PHE A 1 102 ? 3.334 4.716 -2.393 1.00 95.69 102 PHE A CA 1
ATOM 748 C C . PHE A 1 102 ? 4.128 5.864 -3.017 1.00 95.69 102 PHE A C 1
ATOM 750 O O . PHE A 1 102 ? 5.357 5.866 -2.979 1.00 95.69 102 PHE A O 1
ATOM 757 N N . LEU A 1 103 ? 3.426 6.857 -3.563 1.00 94.00 103 LEU A N 1
ATOM 758 C CA . LEU A 1 103 ? 4.017 8.129 -3.976 1.00 94.00 103 LEU A CA 1
ATOM 759 C C . LEU A 1 103 ? 4.339 9.011 -2.770 1.00 94.00 103 LEU A C 1
ATOM 761 O O . LEU A 1 103 ? 5.356 9.705 -2.757 1.00 94.00 103 LEU A O 1
ATOM 765 N N . TYR A 1 104 ? 3.477 8.998 -1.752 1.00 94.38 104 TYR A N 1
ATOM 766 C CA . TYR A 1 104 ? 3.628 9.874 -0.599 1.00 94.38 104 TYR A CA 1
ATOM 767 C C . TYR A 1 104 ? 4.308 9.146 0.565 1.00 94.38 104 TYR A C 1
ATOM 769 O O . TYR A 1 104 ? 3.745 8.234 1.164 1.00 94.38 104 TYR A O 1
ATOM 777 N N . ALA A 1 105 ? 5.519 9.573 0.933 1.00 93.56 105 ALA A N 1
ATOM 778 C CA . ALA A 1 105 ? 6.327 8.897 1.956 1.00 93.56 105 ALA A CA 1
ATOM 779 C C . ALA A 1 105 ? 5.609 8.674 3.312 1.00 93.56 105 ALA A C 1
ATOM 781 O O . ALA A 1 105 ? 5.763 7.595 3.888 1.00 93.56 105 ALA A O 1
ATOM 782 N N . PRO A 1 106 ? 4.777 9.605 3.827 1.00 95.00 106 PRO A N 1
ATOM 783 C CA . PRO A 1 106 ? 3.964 9.342 5.015 1.00 95.00 106 PRO A CA 1
ATOM 784 C C . PRO A 1 106 ? 3.020 8.136 4.895 1.00 95.00 106 PRO A C 1
ATOM 786 O O . PRO A 1 106 ? 2.777 7.461 5.895 1.00 95.00 106 PRO A O 1
ATOM 789 N N . HIS A 1 107 ? 2.515 7.830 3.696 1.00 96.19 107 HIS A N 1
ATOM 790 C CA . HIS A 1 107 ? 1.694 6.642 3.450 1.00 96.19 107 HIS A CA 1
ATOM 791 C C . HIS A 1 107 ? 2.513 5.356 3.568 1.00 96.19 107 HIS A C 1
ATOM 793 O O . HIS A 1 107 ? 2.057 4.410 4.210 1.00 96.19 107 HIS A O 1
ATOM 799 N N . THR A 1 108 ? 3.752 5.351 3.061 1.00 96.56 108 THR A N 1
ATOM 800 C CA . THR A 1 108 ? 4.695 4.243 3.273 1.00 96.56 108 THR A CA 1
ATOM 801 C C . THR A 1 108 ? 4.919 3.990 4.757 1.00 96.56 108 THR A C 1
ATOM 803 O O . THR A 1 108 ? 4.798 2.851 5.198 1.00 96.56 108 THR A O 1
ATOM 806 N N . THR A 1 109 ? 5.189 5.032 5.551 1.00 96.19 109 THR A N 1
ATOM 807 C CA . THR A 1 109 ? 5.393 4.879 7.000 1.00 96.19 109 THR A CA 1
ATOM 808 C C . THR A 1 109 ? 4.174 4.260 7.675 1.00 96.19 109 THR A C 1
ATOM 810 O O . THR A 1 109 ? 4.316 3.307 8.437 1.00 96.19 109 THR A O 1
ATOM 813 N N . VAL A 1 110 ? 2.972 4.759 7.368 1.00 96.94 110 VAL A N 1
ATOM 814 C CA . VAL A 1 110 ? 1.727 4.201 7.911 1.00 96.94 110 VAL A CA 1
ATOM 815 C C . VAL A 1 110 ? 1.572 2.729 7.533 1.00 96.94 110 VAL A C 1
ATOM 817 O O . VAL A 1 110 ? 1.298 1.909 8.406 1.00 96.94 110 VAL A O 1
ATOM 820 N N . PHE A 1 111 ? 1.770 2.379 6.263 1.00 97.88 111 PHE A N 1
ATOM 821 C CA . PHE A 1 111 ? 1.624 1.005 5.792 1.00 97.88 111 PHE A CA 1
ATOM 822 C C . PHE A 1 111 ? 2.633 0.054 6.440 1.00 97.88 111 PHE A C 1
ATOM 824 O O . PHE A 1 111 ? 2.250 -1.020 6.898 1.00 97.88 111 PHE A O 1
ATOM 831 N N . THR A 1 112 ? 3.899 0.461 6.546 1.00 97.12 112 THR A N 1
ATOM 832 C CA . THR A 1 112 ? 4.937 -0.315 7.237 1.00 97.12 112 THR A CA 1
ATOM 833 C C . THR A 1 112 ? 4.558 -0.556 8.695 1.00 97.12 112 THR A C 1
ATOM 835 O O . THR A 1 112 ? 4.619 -1.691 9.157 1.00 97.12 112 THR A O 1
ATOM 838 N N . THR A 1 113 ? 4.063 0.462 9.404 1.00 97.50 113 THR A N 1
ATOM 839 C CA . THR A 1 113 ? 3.591 0.274 10.782 1.00 97.50 113 THR A CA 1
ATOM 840 C C . THR A 1 113 ? 2.376 -0.654 10.865 1.00 97.50 113 THR A C 1
ATOM 842 O O . THR A 1 113 ? 2.268 -1.434 11.807 1.00 97.50 113 THR A O 1
ATOM 845 N N . VAL A 1 114 ? 1.458 -0.620 9.893 1.00 97.62 114 VAL A N 1
ATOM 846 C CA . VAL A 1 114 ? 0.347 -1.586 9.835 1.00 97.62 114 VAL A CA 1
ATOM 847 C C . VAL A 1 114 ? 0.876 -3.015 9.682 1.00 97.62 114 VAL A C 1
ATOM 849 O O . VAL A 1 114 ? 0.397 -3.902 10.384 1.00 97.62 114 VAL A O 1
ATOM 852 N N . ILE A 1 115 ? 1.875 -3.241 8.821 1.00 97.19 115 ILE A N 1
ATOM 853 C CA . ILE A 1 115 ? 2.523 -4.554 8.666 1.00 97.19 115 ILE A CA 1
ATOM 854 C C . ILE A 1 115 ? 3.124 -5.018 9.998 1.00 97.19 115 ILE A C 1
ATOM 856 O O . ILE A 1 115 ? 2.840 -6.134 10.422 1.00 97.19 115 ILE A O 1
ATOM 860 N N . GLU A 1 116 ? 3.887 -4.159 10.677 1.00 96.44 116 GLU A N 1
ATOM 861 C CA . GLU A 1 116 ? 4.499 -4.467 11.978 1.00 96.44 116 GLU A CA 1
ATOM 862 C C . GLU A 1 116 ? 3.451 -4.848 13.031 1.00 96.44 116 GLU A C 1
ATOM 864 O O . GLU A 1 116 ? 3.596 -5.852 13.724 1.00 96.44 116 GLU A O 1
ATOM 869 N N . LEU A 1 117 ? 2.357 -4.085 13.129 1.00 97.25 117 LEU A N 1
ATOM 870 C CA . LEU A 1 117 ? 1.273 -4.384 14.066 1.00 97.25 117 LEU A CA 1
ATOM 871 C C . LEU A 1 117 ? 0.605 -5.728 13.752 1.00 97.25 117 LEU A C 1
ATOM 873 O O . LEU A 1 117 ? 0.329 -6.493 14.674 1.00 97.25 117 LEU A O 1
ATOM 877 N N . VAL A 1 118 ? 0.379 -6.036 12.470 1.00 96.94 118 VAL A N 1
ATOM 878 C CA . VAL A 1 118 ? -0.153 -7.339 12.041 1.00 96.94 118 VAL A CA 1
ATOM 879 C C . VAL A 1 118 ? 0.815 -8.471 12.387 1.00 96.94 118 VAL A C 1
ATOM 881 O O . VAL A 1 118 ? 0.376 -9.507 12.883 1.00 96.94 118 VAL A O 1
ATOM 884 N N . ASP A 1 119 ? 2.113 -8.277 12.159 1.00 95.50 119 ASP A N 1
ATOM 885 C CA . ASP A 1 119 ? 3.159 -9.255 12.473 1.00 95.50 119 ASP A CA 1
ATOM 886 C C . ASP A 1 119 ? 3.255 -9.553 13.972 1.00 95.50 119 ASP A C 1
ATOM 888 O O . ASP A 1 119 ? 3.465 -10.695 14.374 1.00 95.50 119 ASP A O 1
ATOM 892 N N . GLU A 1 120 ? 3.030 -8.545 14.810 1.00 95.44 120 GLU A N 1
ATOM 893 C CA . GLU A 1 120 ? 2.959 -8.687 16.265 1.00 95.44 120 GLU A CA 1
ATOM 894 C C . GLU A 1 120 ? 1.636 -9.301 16.760 1.00 95.44 120 GLU A C 1
ATOM 896 O O . GLU A 1 120 ? 1.505 -9.610 17.946 1.00 95.44 120 GLU A O 1
ATOM 901 N N . GLY A 1 121 ? 0.631 -9.442 15.890 1.00 94.62 121 GLY A N 1
ATOM 902 C CA . GLY A 1 121 ? -0.734 -9.806 16.281 1.00 94.62 121 GLY A CA 1
ATOM 903 C C . GLY A 1 121 ? -1.464 -8.702 17.058 1.00 94.62 121 GLY A C 1
ATOM 904 O O . GLY A 1 121 ? -2.466 -8.970 17.726 1.00 94.62 121 GLY A O 1
ATOM 905 N N . SER A 1 122 ? -0.971 -7.465 16.993 1.00 95.44 122 SER A N 1
ATOM 906 C CA . SER A 1 122 ? -1.594 -6.296 17.610 1.00 95.44 122 SER A CA 1
ATOM 907 C C . SER A 1 122 ? -2.810 -5.831 16.798 1.00 95.44 122 SER A C 1
ATOM 909 O O . SER A 1 122 ? -2.793 -5.878 15.566 1.00 95.44 122 SER A O 1
ATOM 911 N N . PRO A 1 123 ? -3.869 -5.314 17.449 1.00 94.38 123 PRO A N 1
ATOM 912 C CA . PRO A 1 123 ? -4.999 -4.764 16.720 1.00 94.38 123 PRO A CA 1
ATOM 913 C C . PRO A 1 123 ? -4.581 -3.511 15.942 1.00 94.38 123 PRO A C 1
ATOM 915 O O . PRO A 1 123 ? -4.008 -2.569 16.498 1.00 94.38 123 PRO A O 1
ATOM 918 N N . VAL A 1 124 ? -4.914 -3.481 14.653 1.00 95.25 124 VAL A N 1
ATOM 919 C CA . VAL A 1 124 ? -4.694 -2.315 13.796 1.00 95.25 124 VAL A CA 1
ATOM 920 C C . VAL A 1 124 ? -5.850 -1.350 14.018 1.00 95.25 124 VAL A C 1
ATOM 922 O O . VAL A 1 124 ? -6.965 -1.579 13.573 1.00 95.25 124 VAL A O 1
ATOM 925 N N . THR A 1 125 ? -5.598 -0.279 14.766 1.00 93.50 125 THR A N 1
ATOM 926 C CA . THR A 1 125 ? -6.579 0.789 15.003 1.00 93.50 125 THR A CA 1
ATOM 927 C C . THR A 1 125 ? -5.900 2.148 14.874 1.00 93.50 125 THR A C 1
ATOM 929 O O . THR A 1 125 ? -4.697 2.244 15.147 1.00 93.50 125 THR A O 1
ATOM 932 N N . PRO A 1 126 ? -6.633 3.229 14.546 1.00 93.25 126 PRO A N 1
ATOM 933 C CA . PRO A 1 126 ? -6.030 4.556 14.439 1.00 93.25 126 PRO A CA 1
ATOM 934 C C . PRO A 1 126 ? -5.312 5.004 15.720 1.00 93.25 126 PRO A C 1
ATOM 936 O O . PRO A 1 126 ? -4.263 5.640 15.653 1.00 93.25 126 PRO A O 1
ATOM 939 N N . ALA A 1 127 ? -5.840 4.639 16.894 1.00 93.50 127 ALA A N 1
ATOM 940 C CA . ALA A 1 127 ? -5.241 4.986 18.180 1.00 93.50 127 ALA A CA 1
ATOM 941 C C . ALA A 1 127 ? -3.885 4.292 18.403 1.00 93.50 127 ALA A C 1
ATOM 943 O O . ALA A 1 127 ? -2.929 4.935 18.836 1.00 93.50 127 ALA A O 1
ATOM 944 N N . ILE A 1 128 ? -3.785 2.999 18.081 1.00 95.31 128 ILE A N 1
ATOM 945 C CA . ILE A 1 128 ? -2.537 2.233 18.221 1.00 95.31 128 ILE A CA 1
ATOM 946 C C . ILE A 1 128 ? -1.516 2.675 17.175 1.00 95.31 128 ILE A C 1
ATOM 948 O O . ILE A 1 128 ? -0.349 2.873 17.508 1.00 95.31 128 ILE A O 1
ATOM 952 N N . LEU A 1 129 ? -1.964 2.914 15.942 1.00 94.88 129 LEU A N 1
ATOM 953 C CA . LEU A 1 129 ? -1.134 3.450 14.867 1.00 94.88 129 LEU A CA 1
ATOM 954 C C . LEU A 1 129 ? -0.517 4.802 15.267 1.00 94.88 129 LEU A C 1
ATOM 956 O O . LEU A 1 129 ? 0.696 4.987 15.185 1.00 94.88 129 LEU A O 1
ATOM 960 N N . ALA A 1 130 ? -1.337 5.721 15.783 1.00 93.56 130 ALA A N 1
ATOM 961 C CA . ALA A 1 130 ? -0.891 7.019 16.283 1.00 93.56 130 ALA A CA 1
ATOM 962 C C . ALA A 1 130 ? 0.092 6.908 17.456 1.00 93.56 130 ALA A C 1
ATOM 964 O O . ALA A 1 130 ? 1.044 7.686 17.538 1.00 93.56 130 ALA A O 1
ATOM 965 N N . ALA A 1 131 ? -0.133 5.955 18.365 1.00 93.56 131 ALA A N 1
ATOM 966 C CA . ALA A 1 131 ? 0.755 5.711 19.495 1.00 93.56 131 ALA A CA 1
ATOM 967 C C . ALA A 1 131 ? 2.114 5.147 19.052 1.00 93.56 131 ALA A C 1
ATOM 969 O O . ALA A 1 131 ? 3.136 5.533 19.614 1.00 93.56 131 ALA A O 1
ATOM 970 N N . ARG A 1 132 ? 2.129 4.268 18.039 1.00 94.00 132 ARG A N 1
ATOM 971 C CA . ARG A 1 132 ? 3.349 3.648 17.506 1.00 94.00 132 ARG A CA 1
ATOM 972 C C . ARG A 1 132 ? 4.197 4.629 16.700 1.00 94.00 132 ARG A C 1
ATOM 974 O O . ARG A 1 132 ? 5.402 4.693 16.907 1.00 94.00 132 ARG A O 1
ATOM 981 N N . ILE A 1 133 ? 3.565 5.395 15.813 1.00 92.81 133 ILE A N 1
ATOM 982 C CA . ILE A 1 133 ? 4.251 6.366 14.947 1.00 92.81 133 ILE A CA 1
ATOM 983 C C . ILE A 1 133 ? 4.650 7.622 15.733 1.00 92.81 133 ILE A C 1
ATOM 985 O O . ILE A 1 133 ? 5.696 8.218 15.488 1.00 92.81 133 ILE A O 1
ATOM 989 N N . GLY A 1 134 ? 3.826 8.018 16.704 1.00 87.81 134 GLY A N 1
ATOM 990 C CA . GLY A 1 134 ? 3.983 9.263 17.441 1.00 87.81 134 GLY A CA 1
ATOM 991 C C . GLY A 1 134 ? 3.381 10.459 16.696 1.00 87.81 134 GLY A C 1
ATOM 992 O O . GLY A 1 134 ? 3.538 10.648 15.495 1.00 87.81 134 GLY A O 1
ATOM 993 N N . MET A 1 135 ? 2.691 11.325 17.438 1.00 81.19 135 MET A N 1
ATOM 994 C CA . MET A 1 135 ? 2.002 12.501 16.882 1.00 81.19 135 MET A CA 1
ATOM 995 C C . MET A 1 135 ? 2.890 13.751 16.784 1.00 81.19 135 MET A C 1
ATOM 997 O O . MET A 1 135 ? 2.415 14.826 16.408 1.00 81.19 135 MET A O 1
ATOM 1001 N N . THR A 1 136 ? 4.163 13.665 17.167 1.00 78.94 136 THR A N 1
ATOM 1002 C CA . THR A 1 136 ? 5.103 14.797 17.181 1.00 78.94 136 THR A CA 1
ATOM 1003 C C . THR A 1 136 ? 5.635 15.145 15.794 1.00 78.94 136 THR A C 1
ATOM 1005 O O . THR A 1 136 ? 5.973 16.309 15.568 1.00 78.94 136 THR A O 1
ATOM 1008 N N . ASP A 1 137 ? 5.637 14.195 14.855 1.00 84.69 137 ASP A N 1
ATOM 1009 C CA . ASP A 1 137 ? 5.999 14.458 13.465 1.00 84.69 137 ASP A CA 1
ATOM 1010 C C . ASP A 1 137 ? 4.900 15.273 12.761 1.00 84.69 137 ASP A C 1
ATOM 1012 O O . ASP A 1 137 ? 3.760 14.836 12.576 1.00 84.69 137 ASP A O 1
ATOM 1016 N N . ARG A 1 138 ? 5.257 16.495 12.356 1.00 86.75 138 ARG A N 1
ATOM 1017 C CA . ARG A 1 138 ? 4.350 17.424 11.672 1.00 86.75 138 ARG A CA 1
ATOM 1018 C C . ARG A 1 138 ? 3.944 16.948 10.276 1.00 86.75 138 ARG A C 1
ATOM 1020 O O . ARG A 1 138 ? 2.894 17.378 9.811 1.00 86.75 138 ARG A O 1
ATOM 1027 N N . ARG A 1 139 ? 4.744 16.104 9.617 1.00 87.88 139 ARG A N 1
ATOM 1028 C CA . ARG A 1 139 ? 4.472 15.589 8.265 1.00 87.88 139 ARG A CA 1
ATOM 1029 C C . ARG A 1 139 ? 3.470 14.436 8.279 1.00 87.88 139 ARG A C 1
ATOM 1031 O O . ARG A 1 139 ? 2.627 14.362 7.395 1.00 87.88 139 ARG A O 1
ATOM 1038 N N . LEU A 1 140 ? 3.531 13.578 9.299 1.00 91.38 140 LEU A N 1
ATOM 1039 C CA . LEU A 1 140 ? 2.645 12.415 9.459 1.00 91.38 140 LEU A CA 1
ATOM 1040 C C . LEU A 1 140 ? 1.310 12.754 10.124 1.00 91.38 140 LEU A C 1
ATOM 1042 O O . LEU A 1 140 ? 0.296 12.113 9.848 1.00 91.38 140 LEU A O 1
ATOM 1046 N N . ARG A 1 141 ? 1.287 13.777 10.986 1.00 92.31 141 ARG A N 1
ATOM 1047 C CA . ARG A 1 141 ? 0.088 14.165 11.740 1.00 92.31 141 ARG A CA 1
ATOM 1048 C C . ARG A 1 141 ? -1.163 14.371 10.864 1.00 92.31 141 ARG A C 1
ATOM 1050 O O . ARG A 1 141 ? -2.206 13.858 11.264 1.00 92.31 141 ARG A O 1
ATOM 1057 N N . PRO A 1 142 ? -1.119 15.067 9.708 1.00 92.62 142 PRO A N 1
ATOM 1058 C CA . PRO A 1 142 ? -2.305 15.241 8.866 1.00 92.62 142 PRO A CA 1
ATOM 1059 C C . PRO A 1 142 ? -2.880 13.909 8.373 1.00 92.62 142 PRO A C 1
ATOM 1061 O O . PRO A 1 142 ? -4.082 13.689 8.485 1.00 92.62 142 PRO A O 1
ATOM 1064 N N . THR A 1 143 ? -2.022 12.996 7.911 1.00 94.00 143 THR A N 1
ATOM 1065 C CA . THR A 1 143 ? -2.407 11.652 7.456 1.00 94.00 143 THR A CA 1
ATOM 1066 C C . THR A 1 143 ? -3.044 10.843 8.585 1.00 94.00 143 THR A C 1
ATOM 1068 O O . THR A 1 143 ? -4.119 10.277 8.408 1.00 94.00 143 THR A O 1
ATOM 1071 N N . LEU A 1 144 ? -2.431 10.832 9.773 1.00 94.44 144 LEU A N 1
ATOM 1072 C CA . LEU A 1 144 ? -2.964 10.101 10.927 1.00 94.44 144 LEU A CA 1
ATOM 1073 C C . LEU A 1 144 ? -4.330 10.631 11.374 1.00 94.44 144 LEU A C 1
ATOM 1075 O O . LEU A 1 144 ? -5.209 9.845 11.720 1.00 94.44 144 LEU A O 1
ATOM 1079 N N . LEU A 1 145 ? -4.523 11.953 11.353 1.00 93.19 145 LEU A N 1
ATOM 1080 C CA . LEU A 1 145 ? -5.813 12.565 11.671 1.00 93.19 145 LEU A CA 1
ATOM 1081 C C . LEU A 1 145 ? -6.875 12.228 10.622 1.00 93.19 145 LEU A C 1
ATOM 1083 O O . LEU A 1 145 ? -8.001 11.914 10.998 1.00 93.19 145 LEU A O 1
ATOM 1087 N N . ALA A 1 146 ? -6.517 12.244 9.337 1.00 91.94 146 ALA A N 1
ATOM 1088 C CA . ALA A 1 146 ? -7.430 11.878 8.259 1.00 91.94 146 ALA A CA 1
ATOM 1089 C C . ALA A 1 146 ? -7.873 10.406 8.344 1.00 91.94 146 ALA A C 1
ATOM 1091 O O . ALA A 1 146 ? -9.049 10.117 8.154 1.00 91.94 146 ALA A O 1
ATOM 1092 N N . ILE A 1 147 ? -6.967 9.492 8.713 1.00 92.50 147 ILE A N 1
ATOM 1093 C CA . ILE A 1 147 ? -7.292 8.073 8.942 1.00 92.50 147 ILE A CA 1
ATOM 1094 C C . ILE A 1 147 ? -8.170 7.890 10.190 1.00 92.50 147 ILE A C 1
ATOM 1096 O O . ILE A 1 147 ? -9.088 7.068 10.199 1.00 92.50 147 ILE A O 1
ATOM 1100 N N . ALA A 1 148 ? -7.883 8.626 11.269 1.00 91.75 148 ALA A N 1
ATOM 1101 C CA . ALA A 1 148 ? -8.605 8.503 12.536 1.00 91.75 148 ALA A CA 1
ATOM 1102 C C . ALA A 1 148 ? -10.021 9.090 12.484 1.00 91.75 148 ALA A C 1
ATOM 1104 O O . ALA A 1 148 ? -10.920 8.590 13.159 1.00 91.75 148 ALA A O 1
ATOM 1105 N N . ALA A 1 149 ? -10.210 10.149 11.702 1.00 88.81 149 ALA A N 1
ATOM 1106 C CA . ALA A 1 149 ? -11.479 10.835 11.522 1.00 88.81 149 ALA A CA 1
ATOM 1107 C C . ALA A 1 149 ? -11.713 11.086 10.023 1.00 88.81 149 ALA A C 1
ATOM 1109 O O . ALA A 1 149 ? -11.578 12.226 9.568 1.00 88.81 149 ALA A O 1
ATOM 1110 N N . PRO A 1 150 ? -12.043 10.038 9.246 1.00 84.25 150 PRO A N 1
ATOM 1111 C CA . PRO A 1 150 ? -12.299 10.193 7.824 1.00 84.25 150 PRO A CA 1
ATOM 1112 C C . PRO A 1 150 ? -13.498 11.118 7.617 1.00 84.25 150 PRO A C 1
ATOM 1114 O O . PRO A 1 150 ? -14.554 10.955 8.229 1.00 84.25 150 PRO A O 1
ATOM 1117 N N . THR A 1 151 ? -13.313 12.129 6.772 1.00 75.81 151 THR A N 1
ATOM 1118 C CA . THR A 1 151 ? -14.338 13.126 6.443 1.00 75.81 151 THR A CA 1
ATOM 1119 C C . THR A 1 151 ? -14.629 13.093 4.945 1.00 75.81 151 THR A C 1
ATOM 1121 O O . THR A 1 151 ? -13.739 12.829 4.142 1.00 75.81 151 THR A O 1
ATOM 1124 N N . GLY A 1 152 ? -15.878 13.372 4.560 1.00 67.56 152 GLY A N 1
ATOM 1125 C CA . GLY A 1 152 ? -16.295 13.451 3.155 1.00 67.56 152 GLY A CA 1
ATOM 1126 C C . GLY A 1 152 ? -16.942 12.176 2.601 1.00 67.56 152 GLY A C 1
ATOM 1127 O O . GLY A 1 152 ? -17.435 11.339 3.352 1.00 67.56 152 GLY A O 1
ATOM 1128 N N . HIS A 1 153 ? -16.979 12.073 1.269 1.00 59.72 153 HIS A N 1
ATOM 1129 C CA . HIS A 1 153 ? -17.625 10.994 0.501 1.00 59.72 153 HIS A CA 1
ATOM 1130 C C . HIS A 1 153 ? -16.706 9.789 0.214 1.00 59.72 153 HIS A C 1
ATOM 1132 O O . HIS A 1 153 ? -17.027 8.981 -0.654 1.00 59.72 153 HIS A O 1
ATOM 1138 N N . GLY A 1 154 ? -15.561 9.694 0.897 1.00 61.97 154 GLY A N 1
ATOM 1139 C CA . GLY A 1 154 ? -14.617 8.583 0.742 1.00 61.97 154 GLY A CA 1
ATOM 1140 C C . GLY A 1 154 ? -15.177 7.245 1.249 1.00 61.97 154 GLY A C 1
ATOM 1141 O O . GLY A 1 154 ? -16.263 7.222 1.841 1.00 61.97 154 GLY A O 1
ATOM 1142 N N . PRO A 1 155 ? -14.450 6.131 1.036 1.00 63.22 155 PRO A N 1
ATOM 1143 C CA . PRO A 1 155 ? -14.867 4.808 1.488 1.00 63.22 155 PRO A CA 1
ATOM 1144 C C . PRO A 1 155 ? -15.216 4.849 2.977 1.00 63.22 155 PRO A C 1
ATOM 1146 O O . PRO A 1 155 ? -14.445 5.340 3.809 1.00 63.22 155 PRO A O 1
ATOM 1149 N N . LEU A 1 156 ? -16.425 4.385 3.300 1.00 63.34 156 LEU A N 1
ATOM 1150 C CA . LEU A 1 156 ? -16.910 4.394 4.673 1.00 63.34 156 LEU A CA 1
ATOM 1151 C C . LEU A 1 156 ? -16.051 3.441 5.523 1.00 63.34 156 LEU A C 1
ATOM 1153 O O . LEU A 1 156 ? -15.628 2.390 5.033 1.00 63.34 156 LEU A O 1
ATOM 1157 N N . PRO A 1 157 ? -15.815 3.762 6.806 1.00 64.75 157 PRO A N 1
ATOM 1158 C CA . PRO A 1 157 ? -15.170 2.841 7.737 1.00 64.75 157 PRO A CA 1
ATOM 1159 C C . PRO A 1 157 ? -15.872 1.475 7.705 1.00 64.75 157 PRO A C 1
ATOM 1161 O O . PRO A 1 157 ? -17.089 1.404 7.884 1.00 64.75 157 PRO A O 1
ATOM 1164 N N . GLY A 1 158 ? -15.122 0.398 7.459 1.00 68.56 158 GLY A N 1
ATOM 1165 C CA . GLY A 1 158 ? -15.684 -0.954 7.346 1.00 68.56 158 GLY A CA 1
ATOM 1166 C C . GLY A 1 158 ? -14.896 -1.923 6.462 1.00 68.56 158 GLY A C 1
ATOM 1167 O O . GLY A 1 158 ? -15.160 -3.119 6.501 1.00 68.56 158 GLY A O 1
ATOM 1168 N N . GLY A 1 159 ? -13.927 -1.438 5.680 1.00 76.19 159 GLY A N 1
ATOM 1169 C CA . GLY A 1 159 ? -12.960 -2.286 4.973 1.00 76.19 159 GLY A CA 1
ATOM 1170 C C . GLY A 1 159 ? -13.472 -3.001 3.718 1.00 76.19 159 GLY A C 1
ATOM 1171 O O . GLY A 1 159 ? -12.689 -3.677 3.056 1.00 76.19 159 GLY A O 1
ATOM 1172 N N . ALA A 1 160 ? -14.748 -2.840 3.351 1.00 83.75 160 ALA A N 1
ATOM 1173 C CA . ALA A 1 160 ? -15.341 -3.492 2.177 1.00 83.75 160 ALA A CA 1
ATOM 1174 C C . ALA A 1 160 ? -14.626 -3.129 0.860 1.00 83.75 160 ALA A C 1
ATOM 1176 O O . ALA A 1 160 ? -14.554 -3.942 -0.058 1.00 83.75 160 ALA A O 1
ATOM 1177 N N . ASP A 1 161 ? -14.051 -1.927 0.790 1.00 89.81 161 ASP A N 1
ATOM 1178 C CA . ASP A 1 161 ? -13.364 -1.427 -0.402 1.00 89.81 161 ASP A CA 1
ATOM 1179 C C . ASP A 1 161 ? -11.882 -1.831 -0.466 1.00 89.81 161 ASP A C 1
ATOM 1181 O O . ASP A 1 161 ? -11.215 -1.541 -1.461 1.00 89.81 161 ASP A O 1
ATOM 1185 N N . VAL A 1 162 ? -11.341 -2.499 0.567 1.00 93.44 162 VAL A N 1
ATOM 1186 C CA . VAL A 1 162 ? -9.913 -2.860 0.632 1.00 93.44 162 VAL A CA 1
ATOM 1187 C C . VAL A 1 162 ? -9.450 -3.624 -0.610 1.00 93.44 162 VAL A C 1
ATOM 1189 O O . VAL A 1 162 ? -8.440 -3.206 -1.175 1.00 93.44 162 VAL A O 1
ATOM 1192 N N . PRO A 1 163 ? -10.143 -4.671 -1.107 1.00 94.38 163 PRO A N 1
ATOM 1193 C CA . PRO A 1 163 ? -9.685 -5.396 -2.293 1.00 94.38 163 PRO A CA 1
ATOM 1194 C C . PRO A 1 163 ? -9.583 -4.510 -3.540 1.00 94.38 163 PRO A C 1
ATOM 1196 O O . PRO A 1 163 ? -8.623 -4.614 -4.306 1.00 94.38 163 PRO A O 1
ATOM 1199 N N . TYR A 1 164 ? -10.557 -3.617 -3.732 1.00 93.12 164 TYR A N 1
ATOM 1200 C CA . TYR A 1 164 ? -10.611 -2.715 -4.881 1.00 93.12 164 TYR A CA 1
ATOM 1201 C C . TYR A 1 164 ? -9.523 -1.639 -4.804 1.00 93.12 164 TYR A C 1
ATOM 1203 O O . TYR A 1 164 ? -8.757 -1.460 -5.753 1.00 93.12 164 TYR A O 1
ATOM 1211 N N . LEU A 1 165 ? -9.408 -0.969 -3.656 1.00 95.00 165 LEU A N 1
ATOM 1212 C CA . LEU A 1 165 ? -8.423 0.087 -3.437 1.00 95.00 165 LEU A CA 1
ATOM 1213 C C . LEU A 1 165 ? -6.998 -0.474 -3.474 1.00 95.00 165 LEU A C 1
ATOM 1215 O O . LEU A 1 165 ? -6.141 0.077 -4.159 1.00 95.00 165 LEU A O 1
ATOM 1219 N N . ALA A 1 166 ? -6.754 -1.618 -2.830 1.00 96.06 166 ALA A N 1
ATOM 1220 C CA . ALA A 1 166 ? -5.463 -2.300 -2.870 1.00 96.06 166 ALA A CA 1
ATOM 1221 C C . ALA A 1 166 ? -5.040 -2.625 -4.307 1.00 96.06 166 ALA A C 1
ATOM 1223 O O . ALA A 1 166 ? -3.897 -2.374 -4.690 1.00 96.06 166 ALA A O 1
ATOM 1224 N N . ARG A 1 167 ? -5.967 -3.134 -5.129 1.00 95.94 167 ARG A N 1
ATOM 1225 C CA . ARG A 1 167 ? -5.704 -3.413 -6.544 1.00 95.94 167 ARG A CA 1
ATOM 1226 C C . ARG A 1 167 ? -5.331 -2.149 -7.315 1.00 95.94 167 ARG A C 1
ATOM 1228 O O . ARG A 1 167 ? -4.375 -2.191 -8.083 1.00 95.94 167 ARG A O 1
ATOM 1235 N N . ALA A 1 168 ? -6.030 -1.038 -7.087 1.00 95.69 168 ALA A N 1
ATOM 1236 C CA . ALA A 1 168 ? -5.707 0.234 -7.729 1.00 95.69 168 ALA A CA 1
ATOM 1237 C C . ALA A 1 168 ? -4.285 0.711 -7.377 1.00 95.69 168 ALA A C 1
ATOM 1239 O O . ALA A 1 168 ? -3.532 1.092 -8.273 1.00 95.69 168 ALA A O 1
ATOM 1240 N N . ILE A 1 169 ? -3.875 0.610 -6.104 1.00 96.38 169 ILE A N 1
ATOM 1241 C CA . ILE A 1 169 ? -2.507 0.964 -5.681 1.00 96.38 169 ILE A CA 1
ATOM 1242 C C . ILE A 1 169 ? -1.466 0.039 -6.323 1.00 96.38 169 ILE A C 1
ATOM 1244 O O . ILE A 1 169 ? -0.438 0.513 -6.807 1.00 96.38 169 ILE A O 1
ATOM 1248 N N . VAL A 1 170 ? -1.738 -1.267 -6.388 1.00 96.31 170 VAL A N 1
ATOM 1249 C CA . VAL A 1 170 ? -0.861 -2.249 -7.044 1.00 96.31 170 VAL A CA 1
ATOM 1250 C C . VAL A 1 170 ? -0.704 -1.949 -8.536 1.00 96.31 170 VAL A C 1
ATOM 1252 O O . VAL A 1 170 ? 0.418 -1.923 -9.042 1.00 96.31 170 VAL A O 1
ATOM 1255 N N . ASP A 1 171 ? -1.804 -1.689 -9.239 1.00 94.62 171 ASP A N 1
ATOM 1256 C CA . ASP A 1 171 ? -1.780 -1.361 -10.665 1.00 94.62 171 ASP A CA 1
ATOM 1257 C C . ASP A 1 171 ? -1.028 -0.041 -10.919 1.00 94.62 171 ASP A C 1
ATOM 1259 O O . ASP A 1 171 ? -0.240 0.046 -11.865 1.00 94.62 171 ASP A O 1
ATOM 1263 N N . ALA A 1 172 ? -1.203 0.964 -10.055 1.00 93.50 172 ALA A N 1
ATOM 1264 C CA . ALA A 1 172 ? -0.456 2.218 -10.122 1.00 93.50 172 ALA A CA 1
ATOM 1265 C C . ALA A 1 172 ? 1.048 2.011 -9.875 1.00 93.50 172 ALA A C 1
ATOM 1267 O O . ALA A 1 172 ? 1.869 2.539 -10.626 1.00 93.50 172 ALA A O 1
ATOM 1268 N N . TYR A 1 173 ? 1.421 1.205 -8.877 1.00 94.44 173 TYR A N 1
ATOM 1269 C CA . TYR A 1 173 ? 2.812 0.845 -8.594 1.00 94.44 173 TYR A CA 1
ATOM 1270 C C . TYR A 1 173 ? 3.500 0.213 -9.809 1.00 94.44 173 TYR A C 1
ATOM 1272 O O . TYR A 1 173 ? 4.553 0.692 -10.236 1.00 94.44 173 TYR A O 1
ATOM 1280 N N . TYR A 1 174 ? 2.887 -0.807 -10.418 1.00 92.25 174 TYR A N 1
ATOM 1281 C CA . TYR A 1 174 ? 3.465 -1.443 -11.602 1.00 92.25 174 TYR A CA 1
ATOM 1282 C C . TYR A 1 174 ? 3.498 -0.514 -12.807 1.00 92.25 174 TYR A C 1
ATOM 1284 O O . TYR A 1 174 ? 4.487 -0.513 -13.531 1.00 92.25 174 TYR A O 1
ATOM 1292 N N . ARG A 1 175 ? 2.469 0.318 -13.010 1.00 90.81 175 ARG A N 1
ATOM 1293 C CA . ARG A 1 175 ? 2.467 1.309 -14.092 1.00 90.81 175 ARG A CA 1
ATOM 1294 C C . ARG A 1 175 ? 3.651 2.267 -13.973 1.00 90.81 175 ARG A C 1
ATOM 1296 O O . ARG A 1 175 ? 4.351 2.467 -14.959 1.00 90.81 175 ARG A O 1
ATOM 1303 N N . ARG A 1 176 ? 3.917 2.796 -12.773 1.00 90.56 176 ARG A N 1
ATOM 1304 C CA . ARG A 1 176 ? 5.091 3.648 -12.514 1.00 90.56 176 ARG A CA 1
ATOM 1305 C C . ARG A 1 176 ? 6.399 2.902 -12.772 1.00 90.56 176 ARG A C 1
ATOM 1307 O O . ARG A 1 176 ? 7.281 3.443 -13.433 1.00 90.56 176 ARG A O 1
ATOM 1314 N N . GLY A 1 177 ? 6.496 1.654 -12.310 1.00 87.19 177 GLY A N 1
ATOM 1315 C CA . GLY A 1 177 ? 7.650 0.791 -12.568 1.00 87.19 177 GLY A CA 1
ATOM 1316 C C . GLY A 1 177 ? 7.901 0.572 -14.063 1.00 87.19 177 GLY A C 1
ATOM 1317 O O . GLY A 1 177 ? 9.033 0.706 -14.516 1.00 87.19 177 GLY A O 1
ATOM 1318 N N . TYR A 1 178 ? 6.852 0.318 -14.850 1.00 86.75 178 TYR A N 1
ATOM 1319 C CA . TYR A 1 178 ? 6.960 0.163 -16.301 1.00 86.75 178 TYR A CA 1
ATOM 1320 C C . TYR A 1 178 ? 7.385 1.454 -17.002 1.00 86.75 178 TYR A C 1
ATOM 1322 O O . TYR A 1 178 ? 8.219 1.396 -17.901 1.00 86.75 178 TYR A O 1
ATOM 1330 N N . THR A 1 179 ? 6.869 2.613 -16.589 1.00 86.62 179 THR A N 1
ATOM 1331 C CA . THR A 1 179 ? 7.299 3.903 -17.149 1.00 86.62 179 THR A CA 1
ATOM 1332 C C . THR A 1 179 ? 8.780 4.162 -16.875 1.00 86.62 179 THR A C 1
ATOM 1334 O O . THR A 1 179 ? 9.518 4.507 -17.797 1.00 86.62 179 THR A O 1
ATOM 1337 N N . ALA A 1 180 ? 9.238 3.937 -15.638 1.00 85.06 180 ALA A N 1
ATOM 1338 C CA . ALA A 1 180 ? 10.651 4.072 -15.284 1.00 85.06 180 ALA A CA 1
ATOM 1339 C C . ALA A 1 180 ? 11.527 3.113 -16.105 1.00 85.06 180 ALA A C 1
ATOM 1341 O O . ALA A 1 180 ? 12.523 3.525 -16.691 1.00 85.06 180 ALA A O 1
ATOM 1342 N N . LEU A 1 181 ? 11.094 1.858 -16.231 1.00 84.50 181 LEU A N 1
ATOM 1343 C CA . LEU A 1 181 ? 11.773 0.828 -17.010 1.00 84.50 181 LEU A CA 1
ATOM 1344 C C . LEU A 1 181 ? 11.903 1.203 -18.498 1.00 84.50 181 LEU A C 1
ATOM 1346 O O . LEU A 1 181 ? 12.970 1.034 -19.086 1.00 84.50 181 LEU A O 1
ATOM 1350 N N . LEU A 1 182 ? 10.841 1.743 -19.105 1.00 84.50 182 LEU A N 1
ATOM 1351 C CA . LEU A 1 182 ? 10.864 2.232 -20.487 1.00 84.50 182 LEU A CA 1
ATOM 1352 C C . LEU A 1 182 ? 11.827 3.411 -20.657 1.00 84.50 182 LEU A C 1
ATOM 1354 O O . LEU A 1 182 ? 12.556 3.459 -21.647 1.00 84.50 182 LEU A O 1
ATOM 1358 N N . SER A 1 183 ? 11.874 4.327 -19.687 1.00 84.88 183 SER A N 1
ATOM 1359 C CA . SER A 1 183 ? 12.839 5.431 -19.688 1.00 84.88 183 SER A CA 1
ATOM 1360 C C . SER A 1 183 ? 14.278 4.911 -19.630 1.00 84.88 183 SER A C 1
ATOM 1362 O O . SER A 1 183 ? 15.127 5.356 -20.401 1.00 84.88 183 SER A O 1
ATOM 1364 N N . THR A 1 184 ? 14.556 3.924 -18.772 1.00 81.62 184 THR A N 1
ATOM 1365 C CA . THR A 1 184 ? 15.878 3.285 -18.686 1.00 81.62 184 THR A CA 1
ATOM 1366 C C . THR A 1 184 ? 16.271 2.626 -20.005 1.00 81.62 184 THR A C 1
ATOM 1368 O O . THR A 1 184 ? 17.417 2.739 -20.429 1.00 81.62 184 THR A O 1
ATOM 1371 N N . MET A 1 185 ? 15.333 1.982 -20.704 1.00 80.94 185 MET A N 1
ATOM 1372 C CA . MET A 1 185 ? 15.615 1.400 -22.019 1.00 80.94 185 MET A CA 1
ATOM 1373 C C . MET A 1 185 ? 15.936 2.434 -23.084 1.00 80.94 185 MET A C 1
ATOM 1375 O O . MET A 1 185 ? 16.821 2.200 -23.901 1.00 80.94 185 MET A O 1
ATOM 1379 N N . GLN A 1 186 ? 15.193 3.540 -23.120 1.00 84.38 186 GLN A N 1
ATOM 1380 C CA . GLN A 1 186 ? 15.449 4.611 -24.081 1.00 84.38 186 GLN A CA 1
ATOM 1381 C C . GLN A 1 186 ? 16.861 5.165 -23.899 1.00 84.38 186 GLN A C 1
ATOM 1383 O O . GLN A 1 186 ? 17.553 5.411 -24.884 1.00 84.38 186 GLN A O 1
ATOM 1388 N N . HIS A 1 187 ? 17.302 5.281 -22.647 1.00 81.12 187 HIS A N 1
ATOM 1389 C CA . HIS A 1 187 ? 18.660 5.682 -22.317 1.00 81.12 187 HIS A CA 1
ATOM 1390 C C . HIS A 1 187 ? 19.694 4.618 -22.717 1.00 81.12 187 HIS A C 1
ATOM 1392 O O . HIS A 1 187 ? 20.625 4.921 -23.455 1.00 81.12 187 HIS A O 1
ATOM 1398 N N . ALA A 1 188 ? 19.480 3.350 -22.351 1.00 79.62 188 ALA A N 1
ATOM 1399 C CA . ALA A 1 188 ? 20.377 2.253 -22.721 1.00 79.62 188 ALA A CA 1
ATOM 1400 C C . ALA A 1 188 ? 20.514 2.085 -24.245 1.00 79.62 188 ALA A C 1
ATOM 1402 O O . ALA A 1 188 ? 21.595 1.787 -24.739 1.00 79.62 188 ALA A O 1
ATOM 1403 N N . LEU A 1 189 ? 19.441 2.313 -25.009 1.00 80.88 189 LEU A N 1
ATOM 1404 C CA . LEU A 1 189 ? 19.471 2.280 -26.474 1.00 80.88 189 LEU A CA 1
ATOM 1405 C C . LEU A 1 189 ? 20.321 3.412 -27.072 1.00 80.88 189 LEU A C 1
ATOM 1407 O O . LEU A 1 189 ? 20.849 3.255 -28.170 1.00 80.88 189 LEU A O 1
ATOM 1411 N N . ALA A 1 190 ? 2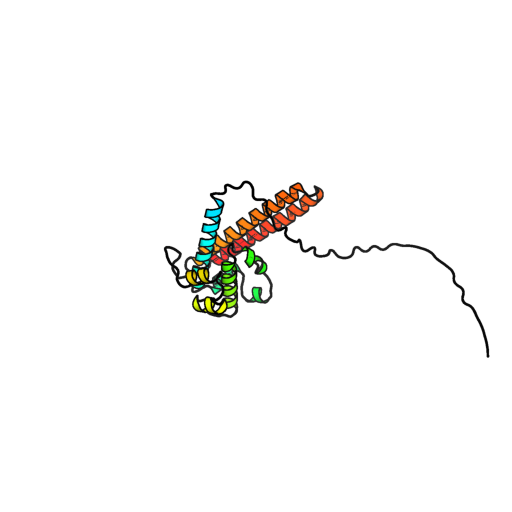0.430 4.546 -26.378 1.00 81.94 190 ALA A N 1
ATOM 1412 C CA . ALA A 1 190 ? 21.245 5.675 -26.811 1.00 81.94 190 ALA A CA 1
ATOM 1413 C C . ALA A 1 190 ? 22.743 5.482 -26.509 1.00 81.94 190 ALA A C 1
ATOM 1415 O O . ALA A 1 190 ? 23.567 6.099 -27.181 1.00 81.94 190 ALA A O 1
ATOM 1416 N N . GLU A 1 191 ? 23.088 4.644 -25.524 1.00 79.19 191 GLU A N 1
ATOM 1417 C CA . GLU A 1 191 ? 24.447 4.556 -24.972 1.00 79.19 191 GLU A CA 1
ATOM 1418 C C . GLU A 1 191 ? 25.150 3.203 -25.175 1.00 79.19 191 GLU A C 1
ATOM 1420 O O . GLU A 1 191 ? 26.379 3.166 -25.174 1.00 79.19 191 GLU A O 1
ATOM 1425 N N . ALA A 1 192 ? 24.417 2.096 -25.345 1.00 76.00 192 ALA A N 1
ATOM 1426 C CA . ALA A 1 192 ? 25.002 0.753 -25.359 1.00 76.00 192 ALA A CA 1
ATOM 1427 C C . ALA A 1 192 ? 25.490 0.292 -26.746 1.00 76.00 192 ALA A C 1
ATOM 1429 O O . ALA A 1 192 ? 24.861 0.560 -27.775 1.00 76.00 192 ALA A O 1
ATOM 1430 N N . ASP A 1 193 ? 26.564 -0.505 -26.754 1.00 74.44 193 ASP A N 1
ATOM 1431 C CA . ASP A 1 193 ? 27.010 -1.243 -27.936 1.00 74.44 193 ASP A CA 1
ATOM 1432 C C . ASP A 1 193 ? 25.974 -2.306 -28.350 1.00 74.44 193 ASP A C 1
ATOM 1434 O O . ASP A 1 193 ? 25.245 -2.883 -27.537 1.00 74.44 193 ASP A O 1
ATOM 1438 N N . THR A 1 194 ? 25.897 -2.584 -29.655 1.00 71.25 194 THR A N 1
ATOM 1439 C CA . THR A 1 194 ? 24.849 -3.447 -30.242 1.00 71.25 194 THR A CA 1
ATOM 1440 C C . THR A 1 194 ? 24.865 -4.878 -29.683 1.00 71.25 194 THR A C 1
ATOM 1442 O O . THR A 1 194 ? 23.813 -5.518 -29.617 1.00 71.25 194 THR A O 1
ATOM 1445 N N . ASP A 1 195 ? 26.025 -5.364 -29.239 1.00 72.44 195 ASP A N 1
ATOM 1446 C CA . ASP A 1 195 ? 26.193 -6.718 -28.701 1.00 72.44 195 ASP A CA 1
ATOM 1447 C C . ASP A 1 195 ? 25.584 -6.884 -27.291 1.00 72.44 195 ASP A C 1
ATOM 1449 O O . ASP A 1 195 ? 25.079 -7.961 -26.960 1.00 72.44 195 ASP A O 1
ATOM 1453 N N . ASP A 1 196 ? 25.505 -5.807 -26.500 1.00 78.44 196 ASP A N 1
ATOM 1454 C CA . ASP A 1 196 ? 24.936 -5.821 -25.142 1.00 78.44 196 ASP A CA 1
ATOM 1455 C C . ASP A 1 196 ? 23.411 -5.656 -25.131 1.00 78.44 196 ASP A C 1
ATOM 1457 O O . ASP A 1 196 ? 22.723 -6.023 -24.169 1.00 78.44 196 ASP A O 1
ATOM 1461 N N . LEU A 1 197 ? 22.845 -5.157 -26.234 1.00 79.94 197 LEU A N 1
ATOM 1462 C CA . LEU A 1 197 ? 21.413 -4.904 -26.360 1.00 79.94 197 LEU A CA 1
ATOM 1463 C C . LEU A 1 197 ? 20.594 -6.174 -26.093 1.00 79.94 197 LEU A C 1
ATOM 1465 O O . LEU A 1 197 ? 19.612 -6.145 -25.351 1.00 79.94 197 LEU A O 1
ATOM 1469 N N . ALA A 1 198 ? 21.003 -7.310 -26.665 1.00 82.44 198 ALA A N 1
ATOM 1470 C CA . ALA A 1 198 ? 20.280 -8.574 -26.527 1.00 82.44 198 ALA A CA 1
ATOM 1471 C C . ALA A 1 198 ? 20.209 -9.063 -25.067 1.00 82.44 198 ALA A C 1
ATOM 1473 O O . ALA A 1 198 ? 19.205 -9.660 -24.663 1.00 82.44 198 ALA A O 1
ATOM 1474 N N . GLY A 1 199 ? 21.253 -8.800 -24.273 1.00 82.81 199 GLY A N 1
ATOM 1475 C CA . GLY A 1 199 ? 21.280 -9.081 -22.838 1.00 82.81 199 GLY A CA 1
ATOM 1476 C C . GLY A 1 199 ? 20.290 -8.205 -22.075 1.00 82.81 199 GLY A C 1
ATOM 1477 O O . GLY A 1 199 ? 19.439 -8.731 -21.353 1.00 82.81 199 GLY A O 1
ATOM 1478 N N . HIS A 1 200 ? 20.331 -6.891 -22.312 1.00 81.19 200 HIS A N 1
ATOM 1479 C CA . HIS A 1 200 ? 19.409 -5.929 -21.702 1.00 81.19 200 HIS A CA 1
ATOM 1480 C C . HIS A 1 200 ? 17.940 -6.262 -21.995 1.00 81.19 200 HIS A C 1
ATOM 1482 O O . HIS A 1 200 ? 17.126 -6.327 -21.073 1.00 81.19 200 HIS A O 1
ATOM 1488 N N . TRP A 1 201 ? 17.605 -6.577 -23.249 1.00 83.31 201 TRP A N 1
ATOM 1489 C CA . TRP A 1 201 ? 16.251 -6.977 -23.641 1.00 83.31 201 TRP A CA 1
ATOM 1490 C C . TRP A 1 201 ? 15.760 -8.229 -22.911 1.00 83.31 201 TRP A C 1
ATOM 1492 O O . TRP A 1 201 ? 14.596 -8.292 -22.503 1.00 83.31 201 TRP A O 1
ATOM 1502 N N . ARG A 1 202 ? 16.630 -9.227 -22.716 1.00 88.38 202 ARG A N 1
ATOM 1503 C CA . ARG A 1 202 ? 16.270 -10.459 -22.002 1.00 88.38 202 ARG A CA 1
ATOM 1504 C C . ARG A 1 202 ? 15.991 -10.188 -20.526 1.00 88.38 202 ARG A C 1
ATOM 1506 O O . ARG A 1 202 ? 14.951 -10.613 -20.028 1.00 88.38 202 ARG A O 1
ATOM 1513 N N . THR A 1 203 ? 16.883 -9.470 -19.845 1.00 85.31 203 THR A N 1
ATOM 1514 C CA . THR A 1 203 ? 16.713 -9.099 -18.430 1.00 85.31 203 THR A CA 1
ATOM 1515 C C . THR A 1 203 ? 15.417 -8.326 -18.220 1.00 85.31 203 THR A C 1
ATOM 1517 O O . THR A 1 203 ? 14.639 -8.632 -17.317 1.00 85.31 203 THR A O 1
ATOM 1520 N N . LEU A 1 204 ? 15.140 -7.381 -19.112 1.00 83.00 204 LEU A N 1
ATOM 1521 C CA . LEU A 1 204 ? 13.941 -6.563 -19.072 1.00 83.00 204 LEU A CA 1
ATOM 1522 C C . LEU A 1 204 ? 12.659 -7.373 -19.279 1.00 83.00 204 LEU A C 1
ATOM 1524 O O . LEU A 1 204 ? 11.699 -7.228 -18.526 1.00 83.00 204 LEU A O 1
ATOM 1528 N N . THR A 1 205 ? 12.658 -8.256 -20.277 1.00 86.56 205 THR A N 1
ATOM 1529 C CA . THR A 1 205 ? 11.512 -9.126 -20.564 1.00 86.56 205 THR A CA 1
ATOM 1530 C C . THR A 1 205 ? 11.204 -10.023 -19.368 1.00 86.56 205 THR A C 1
ATOM 1532 O O . THR A 1 205 ? 10.044 -10.149 -18.979 1.00 86.56 205 THR A O 1
ATOM 1535 N N . ASN A 1 206 ? 12.235 -10.597 -18.740 1.00 88.44 206 ASN A N 1
ATOM 1536 C CA . ASN A 1 206 ? 12.068 -11.403 -17.532 1.00 88.44 206 ASN A CA 1
ATOM 1537 C C . ASN A 1 206 ? 11.477 -10.566 -16.391 1.00 88.44 206 ASN A C 1
ATOM 1539 O O . ASN A 1 206 ? 10.494 -10.975 -15.780 1.00 88.44 206 ASN A O 1
ATOM 1543 N N . HIS A 1 207 ? 11.999 -9.357 -16.163 1.00 86.25 207 HIS A N 1
ATOM 1544 C CA . HIS A 1 207 ? 11.473 -8.457 -15.138 1.00 86.25 207 HIS A CA 1
ATOM 1545 C C . HIS A 1 207 ? 9.987 -8.126 -15.358 1.00 86.25 207 HIS A C 1
ATOM 1547 O O . HIS A 1 207 ? 9.198 -8.173 -14.415 1.00 86.25 207 HIS A O 1
ATOM 1553 N N . GLN A 1 208 ? 9.581 -7.846 -16.602 1.00 87.62 208 GLN A N 1
ATOM 1554 C CA . GLN A 1 208 ? 8.180 -7.583 -16.944 1.00 87.62 208 GLN A CA 1
ATOM 1555 C C . GLN A 1 208 ? 7.285 -8.807 -16.711 1.00 87.62 208 GLN A C 1
ATOM 1557 O O . GLN A 1 208 ? 6.201 -8.682 -16.143 1.00 87.62 208 GLN A O 1
ATOM 1562 N N . GLN A 1 209 ? 7.733 -9.998 -17.111 1.00 90.50 209 GLN A N 1
ATOM 1563 C CA . GLN A 1 209 ? 6.981 -11.234 -16.890 1.00 90.50 209 GLN A CA 1
ATOM 1564 C C . GLN A 1 209 ? 6.831 -11.552 -15.398 1.00 90.50 209 GLN A C 1
ATOM 1566 O O . GLN A 1 209 ? 5.762 -11.978 -14.962 1.00 90.50 209 GLN A O 1
ATOM 1571 N N . ASP A 1 210 ? 7.877 -11.334 -14.605 1.00 90.44 210 ASP A N 1
ATOM 1572 C CA . ASP A 1 210 ? 7.860 -11.536 -13.155 1.00 90.44 210 ASP A CA 1
ATOM 1573 C C . ASP A 1 210 ? 6.910 -10.552 -12.470 1.00 90.44 210 ASP A C 1
ATOM 1575 O O . ASP A 1 210 ? 6.104 -10.947 -11.623 1.00 90.44 210 ASP A O 1
ATOM 1579 N N . ALA A 1 211 ? 6.972 -9.280 -12.870 1.00 90.44 211 ALA A N 1
ATOM 1580 C CA . ALA A 1 211 ? 6.081 -8.231 -12.399 1.00 90.44 211 ALA A CA 1
ATOM 1581 C C . ALA A 1 211 ? 4.611 -8.558 -12.699 1.00 90.44 211 ALA A C 1
ATOM 1583 O O . ALA A 1 211 ? 3.775 -8.500 -11.796 1.00 90.44 211 ALA A O 1
ATOM 1584 N N . GLU A 1 212 ? 4.294 -8.979 -13.925 1.00 92.44 212 GLU A N 1
ATOM 1585 C CA . GLU A 1 212 ? 2.923 -9.317 -14.311 1.00 92.44 212 GLU A CA 1
ATOM 1586 C C . GLU A 1 212 ? 2.403 -10.559 -13.577 1.00 92.44 212 GLU A C 1
ATOM 1588 O O . GLU A 1 212 ? 1.287 -10.549 -13.053 1.00 92.44 212 GLU A O 1
ATOM 1593 N N . ARG A 1 213 ? 3.226 -11.609 -13.448 1.00 94.50 213 ARG A N 1
ATOM 1594 C CA . ARG A 1 213 ? 2.871 -12.796 -12.652 1.00 94.50 213 ARG A CA 1
ATOM 1595 C C . ARG A 1 213 ? 2.552 -12.424 -11.207 1.00 94.50 213 ARG A C 1
ATOM 1597 O O . ARG A 1 213 ? 1.562 -12.902 -10.653 1.00 94.50 213 ARG A O 1
ATOM 1604 N N . ARG A 1 214 ? 3.359 -11.550 -10.605 1.00 94.69 214 ARG A N 1
ATOM 1605 C CA . ARG A 1 214 ? 3.152 -11.062 -9.238 1.00 94.69 214 ARG A CA 1
ATOM 1606 C C . ARG A 1 214 ? 1.883 -10.220 -9.124 1.00 94.69 214 ARG A C 1
ATOM 1608 O O . ARG A 1 214 ? 1.095 -10.443 -8.209 1.00 94.69 214 ARG A O 1
ATOM 1615 N N . ARG A 1 215 ? 1.648 -9.300 -10.064 1.00 95.12 215 ARG A N 1
ATOM 1616 C CA . ARG A 1 215 ? 0.438 -8.465 -10.123 1.00 95.12 215 ARG A CA 1
ATOM 1617 C C . ARG A 1 215 ? -0.834 -9.313 -10.163 1.00 95.12 215 ARG A C 1
ATOM 1619 O O . ARG A 1 215 ? -1.742 -9.084 -9.366 1.00 95.12 215 ARG A O 1
ATOM 1626 N N . LEU A 1 216 ? -0.875 -10.325 -11.031 1.00 95.38 216 LEU A N 1
ATOM 1627 C CA . LEU A 1 216 ? -2.007 -11.251 -11.139 1.00 95.38 216 LEU A CA 1
ATOM 1628 C C . LEU A 1 216 ? -2.190 -12.084 -9.865 1.00 95.38 216 LEU A C 1
ATOM 1630 O O . LEU A 1 216 ? -3.302 -12.187 -9.355 1.00 95.38 216 LEU A O 1
ATOM 1634 N N . ALA A 1 217 ? -1.104 -12.610 -9.294 1.00 96.19 217 ALA A N 1
ATOM 1635 C CA . ALA A 1 217 ? -1.173 -13.400 -8.066 1.00 96.19 217 ALA A CA 1
ATOM 1636 C C . ALA A 1 217 ? -1.646 -12.596 -6.841 1.00 96.19 217 ALA A C 1
ATOM 1638 O O . ALA A 1 217 ? -2.230 -13.172 -5.920 1.00 96.19 217 ALA A O 1
ATOM 1639 N N . ILE A 1 218 ? -1.377 -11.287 -6.804 1.00 96.25 218 ILE A N 1
ATOM 1640 C CA . ILE A 1 218 ? -1.911 -10.372 -5.788 1.00 96.25 218 ILE A CA 1
ATOM 1641 C C . ILE A 1 218 ? -3.394 -10.107 -6.050 1.00 96.25 218 ILE A C 1
ATOM 1643 O O . ILE A 1 218 ? -4.197 -10.223 -5.129 1.00 96.25 218 ILE A O 1
ATOM 1647 N N . ALA A 1 219 ? -3.780 -9.806 -7.294 1.00 95.06 219 ALA A N 1
ATOM 1648 C CA . ALA A 1 219 ? -5.180 -9.571 -7.652 1.00 95.06 219 ALA A CA 1
ATOM 1649 C C . ALA A 1 219 ? -6.072 -10.779 -7.312 1.00 95.06 219 ALA A C 1
ATOM 1651 O O . ALA A 1 219 ? -7.140 -10.608 -6.725 1.00 95.06 219 ALA A O 1
ATOM 1652 N N . ASP A 1 220 ? -5.602 -11.993 -7.601 1.00 96.31 220 ASP A N 1
ATOM 1653 C CA . ASP A 1 220 ? -6.291 -13.238 -7.253 1.00 96.31 220 ASP A CA 1
ATOM 1654 C C . ASP A 1 220 ? -6.389 -13.461 -5.741 1.00 96.31 220 ASP A C 1
ATOM 1656 O O . ASP A 1 220 ? -7.361 -14.051 -5.271 1.00 96.31 220 ASP A O 1
ATOM 1660 N N . ALA A 1 221 ? -5.385 -13.032 -4.972 1.00 95.38 221 ALA A N 1
ATOM 1661 C CA . ALA A 1 221 ? -5.407 -13.133 -3.516 1.00 95.38 221 ALA A CA 1
ATOM 1662 C C . ALA A 1 221 ? -6.384 -12.124 -2.900 1.00 95.38 221 ALA A C 1
ATOM 1664 O O . ALA A 1 221 ? -7.156 -12.491 -2.020 1.00 95.38 221 ALA A O 1
ATOM 1665 N N . LEU A 1 222 ? -6.390 -10.885 -3.399 1.00 94.69 222 LEU A N 1
ATOM 1666 C CA . LEU A 1 222 ? -7.313 -9.834 -2.969 1.00 94.69 222 LEU A CA 1
ATOM 1667 C C . LEU A 1 222 ? -8.770 -10.184 -3.293 1.00 94.69 222 LEU A C 1
ATOM 1669 O O . LEU A 1 222 ? -9.646 -9.910 -2.487 1.00 94.69 222 LEU A O 1
ATOM 1673 N N . ALA A 1 223 ? -9.036 -10.829 -4.432 1.00 93.81 223 ALA A N 1
ATOM 1674 C CA . ALA A 1 223 ? -10.386 -11.237 -4.833 1.00 93.81 223 ALA A CA 1
ATOM 1675 C C . ALA A 1 223 ? -11.008 -12.347 -3.957 1.00 93.81 223 ALA A C 1
ATOM 1677 O O . ALA A 1 223 ? -12.172 -12.690 -4.153 1.00 93.81 223 ALA A O 1
ATOM 1678 N N . ARG A 1 224 ? -10.234 -12.949 -3.043 1.00 93.12 224 ARG A N 1
ATOM 1679 C CA . ARG A 1 224 ? -10.690 -14.000 -2.113 1.00 93.12 224 ARG A CA 1
ATOM 1680 C C . ARG A 1 224 ? -10.976 -13.483 -0.701 1.00 93.12 224 ARG A C 1
ATOM 1682 O O . ARG A 1 224 ? -11.351 -14.297 0.142 1.00 93.12 224 ARG A O 1
ATOM 1689 N N . LEU A 1 225 ? -10.728 -12.197 -0.451 1.00 89.88 225 LEU A N 1
ATOM 1690 C CA . LEU A 1 225 ? -11.104 -11.495 0.777 1.00 89.88 225 LEU A CA 1
ATOM 1691 C C . LEU A 1 225 ? -12.603 -11.186 0.736 1.00 89.88 225 LEU A C 1
ATOM 1693 O O . LEU A 1 225 ? -13.265 -11.434 1.762 1.00 89.88 225 LEU A O 1
#